Protein AF-A0A9J6DE81-F1 (afdb_monomer_lite)

Radius of gyration: 32.56 Å; chains: 1; bounding box: 75×52×108 Å

pLDDT: mean 73.3, std 13.79, range [37.16, 92.62]

Secondary structure (DSSP, 8-state):
-PPP-----EEEETTEEEEE-EEEEETTTTEEEEE-S-HHHHHHHHT--EEEETTEEEE--------SS---PPEEEEEE-TTSS-EEEEESSSSPPSEEEETTEEEEP--------B-TTT--BSS-STT-S-S-----SSS-S---TT-TTSPPP--TTT--SS-TTSTT-GGGGS-----S-HHHHHHHHHHHHHHHHHHHHH---------PPP-PPPP--PPPP------PPPPP-

Foldseek 3Di:
DDDDFDWDDFWAFPNDTLDTWGWAADPVVRDIDTDDPDPVSVVSQCVGQWTADPNDIDGDHDDDPPPPPPPPFDFPDKDDDPPDPDIDTDTPDDDDDQWDDDPHDIDGDDPCQDQQAQDLAQLATDHYVVPDPDVHNCADSAQGDNDDPVVPPPHFGAESQQRDRDGHPDPVDPPRVHPPPPDPDPPVVVVVVVVVVVVVVVVVVVPPPPDDPDDDPPDDDDDDDDDDDDDDDDDDDDDDD

Organism: Rhipicephalus microplus (NCBI:txid6941)

Sequence (241 aa):
MAQPLMQGLQVTAAGRDLGELHLRIQPTNNTFMVATCHERTTLHLVQLKELVLRKTSYPVATYRTPPPAAVRGFLSQAYWMGSTLSIFITFAHGPVPHTIHYISVVYRCTQYKGSPDACTNCRRAGYSYDVCPHPKSGLCSRCGDKHDRQDVPSCISSCILCGGQHLTGTGSCKSSGAGAGGMTSPDTELQALREEVKQLRAAFSTSTPTLPPVSLPQSFPTPSHQPPQKKGGLMRAQPNP

Structure (mmCIF, N/CA/C/O backbone):
data_AF-A0A9J6DE81-F1
#
_entry.id   AF-A0A9J6DE81-F1
#
loop_
_atom_site.group_PDB
_atom_site.id
_atom_site.type_symbol
_atom_site.label_atom_id
_atom_site.label_alt_id
_atom_site.label_comp_id
_atom_site.label_asym_id
_atom_site.label_entity_id
_atom_site.label_seq_id
_atom_site.pdbx_PDB_ins_code
_atom_site.Cartn_x
_atom_site.Cartn_y
_atom_site.Cartn_z
_atom_site.occupancy
_atom_site.B_iso_or_equiv
_atom_site.auth_seq_id
_atom_site.auth_comp_id
_atom_site.auth_asym_id
_atom_site.auth_atom_id
_atom_site.pdbx_PDB_model_num
ATOM 1 N N . MET A 1 1 ? 2.228 17.584 17.963 1.00 41.59 1 MET A N 1
ATOM 2 C CA . MET A 1 1 ? 2.322 16.955 19.298 1.00 41.59 1 MET A CA 1
ATOM 3 C C . MET A 1 1 ? 2.018 15.473 19.138 1.00 41.59 1 MET A C 1
ATOM 5 O O . MET A 1 1 ? 0.935 15.149 18.664 1.00 41.59 1 MET A O 1
ATOM 9 N N . ALA A 1 2 ? 2.979 14.587 19.406 1.00 41.81 2 ALA A N 1
ATOM 10 C CA . ALA A 1 2 ? 2.762 13.142 19.320 1.00 41.81 2 ALA A CA 1
ATOM 11 C C . ALA A 1 2 ? 1.873 12.686 20.491 1.00 41.81 2 ALA A C 1
ATOM 13 O O . ALA A 1 2 ? 2.113 13.084 21.629 1.00 41.81 2 ALA A O 1
ATOM 14 N N . GLN A 1 3 ? 0.827 11.900 20.218 1.00 49.31 3 GLN A N 1
ATOM 15 C CA . GLN A 1 3 ? 0.000 11.316 21.277 1.00 49.31 3 GLN A CA 1
ATOM 16 C C . GLN A 1 3 ? 0.809 10.239 22.020 1.00 49.31 3 GLN A C 1
ATOM 18 O O . GLN A 1 3 ? 1.467 9.436 21.355 1.00 49.31 3 GLN A O 1
ATOM 23 N N . PRO A 1 4 ? 0.764 10.187 23.363 1.00 48.34 4 PRO A N 1
ATOM 24 C CA . PRO A 1 4 ? 1.432 9.137 24.118 1.00 48.34 4 PRO A CA 1
ATOM 25 C C . PRO A 1 4 ? 0.806 7.777 23.786 1.00 48.34 4 PRO A C 1
ATOM 27 O O . PRO A 1 4 ? -0.399 7.574 23.938 1.00 48.34 4 PRO A O 1
ATOM 30 N N . LEU A 1 5 ? 1.641 6.855 23.310 1.00 47.56 5 LEU A N 1
ATOM 31 C CA . LEU A 1 5 ? 1.284 5.459 23.095 1.00 47.56 5 LEU A CA 1
ATOM 32 C C . LEU A 1 5 ? 1.381 4.749 24.453 1.00 47.56 5 LEU A C 1
ATOM 34 O O . LEU A 1 5 ? 2.468 4.628 25.012 1.00 47.56 5 LEU A O 1
ATOM 38 N N . MET A 1 6 ? 0.255 4.315 25.014 1.00 50.38 6 MET A N 1
ATOM 39 C CA . MET A 1 6 ? 0.264 3.469 26.210 1.00 50.38 6 MET A CA 1
ATOM 40 C C . MET A 1 6 ? 0.493 2.021 25.758 1.00 50.38 6 MET A C 1
ATOM 42 O O . MET A 1 6 ? -0.417 1.409 25.202 1.00 50.38 6 MET A O 1
ATOM 46 N N . GLN A 1 7 ? 1.700 1.487 25.955 1.00 50.81 7 GLN A N 1
ATOM 47 C CA . GLN A 1 7 ? 1.996 0.061 25.754 1.00 50.81 7 GLN A CA 1
ATOM 48 C C . GLN A 1 7 ? 1.674 -0.737 27.028 1.00 50.81 7 GLN A C 1
ATOM 50 O O . GLN A 1 7 ? 1.781 -0.201 28.133 1.00 50.81 7 GLN A O 1
ATOM 55 N N . GLY A 1 8 ? 1.270 -2.004 26.879 1.00 54.31 8 GLY A N 1
ATOM 56 C CA . GLY A 1 8 ? 1.082 -2.926 28.006 1.00 54.31 8 GLY A CA 1
ATOM 57 C C . GLY A 1 8 ? -0.218 -2.786 28.811 1.00 54.31 8 GLY A C 1
ATOM 58 O O . GLY A 1 8 ? -0.251 -3.167 29.981 1.00 54.31 8 GLY A O 1
ATOM 59 N N . LEU A 1 9 ? -1.298 -2.243 28.237 1.00 62.41 9 LEU A N 1
ATOM 60 C CA . LEU A 1 9 ? -2.584 -2.230 28.936 1.00 62.41 9 LEU A CA 1
ATOM 61 C C . LEU A 1 9 ? -3.242 -3.619 28.879 1.00 62.41 9 LEU A C 1
ATOM 63 O O . LEU A 1 9 ? -3.688 -4.056 27.820 1.00 62.41 9 LEU A O 1
ATOM 67 N N . GLN A 1 10 ? -3.349 -4.287 30.029 1.00 63.34 10 GLN A N 1
ATOM 68 C CA . GLN A 1 10 ? -4.158 -5.498 30.152 1.00 63.34 10 GLN A CA 1
ATOM 69 C C . GLN A 1 10 ? -5.640 -5.126 30.169 1.00 63.34 10 GLN A C 1
ATOM 71 O O . GLN A 1 10 ? -6.110 -4.427 31.068 1.00 63.34 10 GLN A O 1
ATOM 76 N N . VAL A 1 11 ? -6.374 -5.594 29.163 1.00 65.50 11 VAL A N 1
ATOM 77 C CA . VAL A 1 11 ? -7.825 -5.434 29.086 1.00 65.50 11 VAL A CA 1
ATOM 78 C C . VAL A 1 11 ? -8.460 -6.760 29.451 1.00 65.50 11 VAL A C 1
ATOM 80 O O . VAL A 1 11 ? -8.352 -7.741 28.716 1.00 65.50 11 VAL A O 1
ATOM 83 N N . THR A 1 12 ? -9.151 -6.783 30.582 1.00 62.88 12 THR A N 1
ATOM 84 C CA . THR A 1 12 ? -9.952 -7.935 30.987 1.00 62.88 12 THR A CA 1
ATOM 85 C C . THR A 1 12 ? -11.393 -7.709 30.549 1.00 62.88 12 THR A C 1
ATOM 87 O O . THR A 1 12 ? -12.012 -6.719 30.935 1.00 62.88 12 THR A O 1
ATOM 90 N N . ALA A 1 13 ? -11.942 -8.622 29.750 1.00 64.44 13 ALA A N 1
ATOM 91 C CA . ALA A 1 13 ? -13.344 -8.589 29.341 1.00 64.44 13 ALA A CA 1
ATOM 92 C C . ALA A 1 13 ? -14.052 -9.829 29.885 1.00 64.44 13 ALA A C 1
ATOM 94 O O . ALA A 1 13 ? -13.645 -10.952 29.591 1.00 64.44 13 ALA A O 1
ATOM 95 N N . ALA A 1 14 ? -15.098 -9.636 30.696 1.00 65.94 14 ALA A N 1
ATOM 96 C CA . ALA A 1 14 ? -15.860 -10.730 31.313 1.00 65.94 14 ALA A CA 1
ATOM 97 C C . ALA A 1 14 ? -14.973 -11.764 32.049 1.00 65.94 14 ALA A C 1
ATOM 99 O O . ALA A 1 14 ? -15.185 -12.971 31.945 1.00 65.94 14 ALA A O 1
ATOM 100 N N . GLY A 1 15 ? -13.937 -11.290 32.752 1.00 67.38 15 GLY A N 1
ATOM 101 C CA . GLY A 1 15 ? -13.003 -12.145 33.493 1.00 67.38 15 GLY A CA 1
ATOM 102 C C . GLY A 1 15 ? -12.004 -12.923 32.629 1.00 67.38 15 GLY A C 1
ATOM 103 O O . GLY A 1 15 ? -11.279 -13.756 33.163 1.00 67.38 15 GLY A O 1
ATOM 104 N N . ARG A 1 16 ? -11.939 -12.667 31.316 1.00 70.38 16 ARG A N 1
ATOM 105 C CA . ARG A 1 16 ? -10.929 -13.248 30.422 1.00 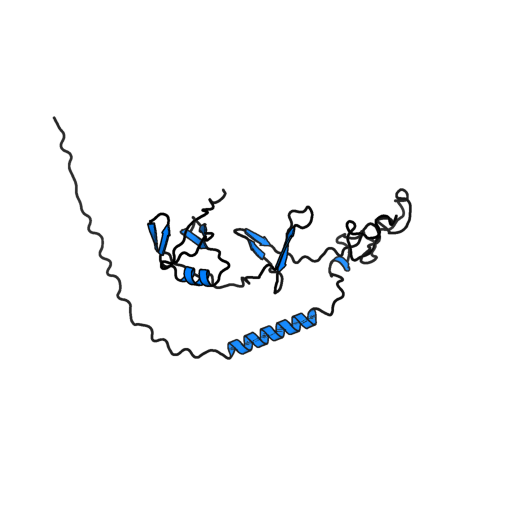70.38 16 ARG A CA 1
ATOM 106 C C . ARG A 1 16 ? -9.866 -12.220 30.072 1.00 70.38 16 ARG A C 1
ATOM 108 O O . ARG A 1 16 ? -10.191 -11.078 29.745 1.00 70.38 16 ARG A O 1
ATOM 115 N N . ASP A 1 17 ? -8.613 -12.655 30.114 1.00 76.38 17 ASP A N 1
ATOM 116 C CA . ASP A 1 17 ? -7.492 -11.894 29.580 1.00 76.38 17 ASP A CA 1
ATOM 117 C C . ASP A 1 17 ? -7.560 -11.914 28.046 1.00 76.38 17 ASP A C 1
ATOM 119 O O . ASP A 1 17 ? -7.601 -12.982 27.428 1.00 76.38 17 ASP A O 1
ATOM 123 N N . LEU A 1 18 ? -7.649 -10.732 27.433 1.00 74.69 18 LEU A N 1
ATOM 124 C CA . LEU A 1 18 ? -7.655 -10.581 25.977 1.00 74.69 18 LEU A CA 1
ATOM 125 C C . LEU A 1 18 ? -6.239 -10.467 25.390 1.00 74.69 18 LEU A C 1
ATOM 127 O O . LEU A 1 18 ? -6.106 -10.309 24.173 1.00 74.69 18 LEU A O 1
ATOM 131 N N . GLY A 1 19 ? -5.206 -10.567 26.230 1.00 77.69 19 GLY A N 1
ATOM 132 C CA . GLY A 1 19 ? -3.818 -10.362 25.848 1.00 77.69 19 GLY A CA 1
ATOM 133 C C . GLY A 1 19 ? -3.482 -8.884 25.659 1.00 77.69 19 GLY A C 1
ATOM 134 O O . GLY A 1 19 ? -4.227 -7.983 26.053 1.00 77.69 19 GLY A O 1
ATOM 135 N N . GLU A 1 20 ? -2.329 -8.626 25.045 1.00 76.12 20 GLU A N 1
ATOM 136 C CA . GLU A 1 20 ? -1.887 -7.264 24.768 1.00 76.12 20 GLU A CA 1
ATOM 137 C C . GLU A 1 20 ? -2.686 -6.671 23.600 1.00 76.12 20 GLU A C 1
ATOM 139 O O . GLU A 1 20 ? -2.588 -7.110 22.452 1.00 76.12 20 GLU A O 1
ATOM 144 N N . LEU A 1 21 ? -3.508 -5.666 23.903 1.00 79.31 21 LEU A N 1
ATOM 145 C CA . LEU A 1 21 ? -4.282 -4.933 22.909 1.00 79.31 21 LEU A CA 1
ATOM 146 C C . LEU A 1 21 ? -3.658 -3.568 22.666 1.00 79.31 21 LEU A C 1
ATOM 148 O O . LEU A 1 21 ? -3.310 -2.843 23.596 1.00 79.31 21 LEU A O 1
ATOM 152 N N . HIS A 1 22 ? -3.582 -3.177 21.397 1.00 76.31 22 HIS A N 1
ATOM 153 C CA . HIS A 1 22 ? -3.135 -1.843 21.040 1.00 76.31 22 HIS A CA 1
ATOM 154 C C . HIS A 1 22 ? -4.326 -0.879 21.088 1.00 76.31 22 HIS A C 1
ATOM 156 O O . HIS A 1 22 ? -5.213 -0.917 20.227 1.00 76.31 22 HIS A O 1
ATOM 162 N N . LEU A 1 23 ? -4.362 -0.038 22.126 1.00 80.06 23 LEU A N 1
ATOM 163 C CA . LEU A 1 23 ? -5.403 0.970 22.315 1.00 80.06 23 LEU A CA 1
ATOM 164 C C . LEU A 1 23 ? -4.922 2.342 21.860 1.00 80.06 23 LEU A C 1
ATOM 166 O O . LEU A 1 23 ? -3.853 2.813 22.250 1.00 80.06 23 LEU A O 1
ATOM 170 N N . ARG A 1 24 ? -5.765 3.029 21.093 1.00 77.19 24 ARG A N 1
ATOM 171 C CA . ARG A 1 24 ? -5.556 4.425 20.718 1.00 77.19 24 ARG A CA 1
ATOM 172 C C . ARG A 1 24 ? -6.620 5.301 21.359 1.00 77.19 24 ARG A C 1
ATOM 174 O O . ARG A 1 24 ? -7.789 5.195 21.008 1.00 77.19 24 ARG A O 1
ATOM 181 N N . ILE A 1 25 ? -6.210 6.193 22.254 1.00 79.88 25 ILE A N 1
ATOM 182 C CA . ILE A 1 25 ? -7.111 7.128 22.936 1.00 79.88 25 ILE A CA 1
ATOM 183 C C . ILE A 1 25 ? -7.342 8.360 22.049 1.00 79.88 25 ILE A C 1
ATOM 185 O O . ILE A 1 25 ? -6.395 8.990 21.571 1.00 79.88 25 ILE A O 1
ATOM 189 N N . GLN A 1 26 ? -8.606 8.716 21.839 1.00 78.38 26 GLN A N 1
ATOM 190 C CA . GLN A 1 26 ? -9.034 9.972 21.233 1.00 78.38 26 GLN A CA 1
ATOM 191 C C . GLN A 1 26 ? -9.505 10.919 22.351 1.00 78.38 26 GLN A C 1
ATOM 193 O O . GLN A 1 26 ? -10.633 10.810 22.832 1.00 78.38 26 GLN A O 1
ATOM 198 N N . PRO A 1 27 ? -8.652 11.856 22.801 1.00 77.31 27 PRO A N 1
ATOM 199 C CA . PRO A 1 27 ? -8.963 12.697 23.957 1.00 77.31 27 PRO A CA 1
ATOM 200 C C . PRO A 1 27 ? -10.116 13.674 23.692 1.00 77.31 27 PRO A C 1
ATOM 202 O O . PRO A 1 27 ? -10.759 14.128 24.628 1.00 77.31 27 PRO A O 1
ATOM 205 N N . THR A 1 28 ? -10.395 13.993 22.426 1.00 74.56 28 THR A N 1
ATOM 206 C CA . THR A 1 28 ? -11.403 14.985 22.030 1.00 74.56 28 THR A CA 1
ATOM 207 C C . THR A 1 28 ? -12.840 14.521 22.246 1.00 74.56 28 THR A C 1
ATOM 209 O O . THR A 1 28 ? -13.718 15.351 22.446 1.00 74.56 28 THR A O 1
ATOM 212 N N . ASN A 1 29 ? -13.094 13.215 22.202 1.00 79.19 29 ASN A N 1
ATOM 213 C CA . ASN A 1 29 ? -14.435 12.635 22.306 1.00 79.19 29 ASN A CA 1
ATOM 214 C C . ASN A 1 29 ? -14.535 11.561 23.399 1.00 79.19 29 ASN A C 1
ATOM 216 O O . ASN A 1 29 ? -15.540 10.861 23.468 1.00 79.19 29 ASN A O 1
ATOM 220 N N . ASN A 1 30 ? -13.500 11.427 24.236 1.00 82.38 30 ASN A N 1
ATOM 221 C CA . ASN A 1 30 ? -13.404 10.397 25.270 1.00 82.38 30 ASN A CA 1
ATOM 222 C C . ASN A 1 30 ? -13.656 8.977 24.724 1.00 82.38 30 ASN A C 1
ATOM 224 O O . ASN A 1 30 ? -14.247 8.130 25.393 1.00 82.38 30 ASN A O 1
ATOM 228 N N . THR A 1 31 ? -13.235 8.721 23.482 1.00 84.00 31 THR A N 1
ATOM 229 C CA . THR A 1 31 ? -13.304 7.389 22.875 1.00 84.00 31 THR A CA 1
ATOM 230 C C . THR A 1 31 ? -11.916 6.777 22.801 1.00 84.00 31 THR A C 1
ATOM 232 O O . THR A 1 31 ? -10.897 7.470 22.787 1.00 84.00 31 THR A O 1
ATOM 235 N N . PHE A 1 32 ? -11.856 5.456 22.729 1.00 85.31 32 PHE A N 1
ATOM 236 C CA . PHE A 1 32 ? -10.640 4.751 22.364 1.00 85.31 32 PHE A CA 1
ATOM 237 C C . PHE A 1 32 ? -10.950 3.763 21.248 1.00 85.31 32 PHE A C 1
ATOM 239 O O . PHE A 1 32 ? -12.038 3.196 21.170 1.00 85.31 32 PHE A O 1
ATOM 246 N N . MET A 1 33 ? -9.979 3.565 20.367 1.00 83.50 33 MET A N 1
ATOM 247 C CA . MET A 1 33 ? -10.038 2.561 19.319 1.00 83.50 33 MET A CA 1
ATOM 248 C C . MET A 1 33 ? -9.158 1.387 19.708 1.00 83.50 33 MET A C 1
ATOM 250 O O . MET A 1 33 ? -7.993 1.573 20.059 1.00 83.50 33 MET A O 1
ATOM 254 N N . VAL A 1 34 ? -9.708 0.183 19.595 1.00 84.81 34 VAL A N 1
ATOM 255 C CA . VAL A 1 34 ? -8.952 -1.060 19.729 1.00 84.81 34 VAL A CA 1
ATOM 256 C C . VAL A 1 34 ? -8.838 -1.693 18.352 1.00 84.81 34 VAL A C 1
ATOM 258 O O . VAL A 1 34 ? -9.849 -1.977 17.707 1.00 84.81 34 VAL A O 1
ATOM 261 N N . ALA A 1 35 ? -7.608 -1.904 17.891 1.00 79.44 35 ALA A N 1
ATOM 262 C CA . ALA A 1 35 ? -7.345 -2.629 16.656 1.00 79.44 35 ALA A CA 1
ATOM 263 C C . ALA A 1 35 ? -6.937 -4.066 16.992 1.00 79.44 35 ALA A C 1
ATOM 265 O O . ALA A 1 35 ? -5.977 -4.293 17.721 1.00 79.44 35 ALA A O 1
ATOM 266 N N . THR A 1 36 ? -7.663 -5.041 16.450 1.00 79.12 36 THR A N 1
ATOM 267 C CA . THR A 1 36 ? -7.312 -6.461 16.557 1.00 79.12 36 THR A CA 1
ATOM 268 C C . THR A 1 36 ? -7.570 -7.166 15.228 1.00 79.12 36 THR A C 1
ATOM 270 O O . THR A 1 36 ? -8.543 -6.865 14.526 1.00 79.12 36 THR A O 1
ATOM 273 N N . CYS A 1 37 ? -6.677 -8.090 14.871 1.00 75.25 37 CYS A N 1
ATOM 274 C CA . CYS A 1 37 ? -6.820 -8.976 13.718 1.00 75.25 37 CYS A CA 1
ATOM 275 C C . CYS A 1 37 ? -7.666 -10.220 14.035 1.00 75.25 37 CYS A C 1
ATOM 277 O O . CYS A 1 37 ? -8.105 -10.907 13.116 1.00 75.25 37 CYS A O 1
ATOM 279 N N . HIS A 1 38 ? -7.935 -10.500 15.314 1.00 77.19 38 HIS A N 1
ATOM 280 C CA . HIS A 1 38 ? -8.670 -11.687 15.731 1.00 77.19 38 HIS A CA 1
ATOM 281 C C . HIS A 1 38 ? -10.170 -11.402 15.853 1.00 77.19 38 HIS A C 1
ATOM 283 O O . HIS A 1 38 ? -10.620 -10.551 16.628 1.00 77.19 38 HIS A O 1
ATOM 289 N N . GLU A 1 39 ? -10.971 -12.156 15.101 1.00 78.62 39 GLU A N 1
ATOM 290 C CA . GLU A 1 39 ? -12.431 -12.034 15.128 1.00 78.62 39 GLU A CA 1
ATOM 291 C C . GLU A 1 39 ? -13.011 -12.384 16.504 1.00 78.62 39 GLU A C 1
ATOM 293 O O . GLU A 1 39 ? -13.843 -11.643 17.021 1.00 78.62 39 GLU A O 1
ATOM 298 N N . ARG A 1 40 ? -12.504 -13.441 17.155 1.00 81.38 40 ARG A N 1
ATOM 299 C CA . ARG A 1 40 ? -12.918 -13.820 18.519 1.00 81.38 40 ARG A CA 1
ATOM 300 C C . ARG A 1 40 ? -12.718 -12.675 19.516 1.00 81.38 40 ARG A C 1
ATOM 302 O O . ARG A 1 40 ? -13.633 -12.348 20.265 1.00 81.38 40 ARG A O 1
ATOM 309 N N . THR A 1 41 ? -11.561 -12.014 19.476 1.00 83.62 41 THR A N 1
ATOM 310 C CA . THR A 1 41 ? -11.270 -10.837 20.309 1.00 83.62 41 THR A CA 1
ATOM 311 C C . THR A 1 41 ? -12.214 -9.682 19.988 1.00 83.62 41 THR A C 1
ATOM 313 O O . THR A 1 41 ? -12.715 -9.032 20.899 1.00 83.62 41 THR A O 1
ATOM 316 N N . THR A 1 42 ? -12.527 -9.460 18.707 1.00 85.19 42 THR A N 1
ATOM 317 C CA . THR A 1 42 ? -13.506 -8.441 18.291 1.00 85.19 42 THR A CA 1
ATOM 318 C C . THR A 1 42 ? -14.883 -8.706 18.905 1.00 85.19 42 THR A C 1
ATOM 320 O O . THR A 1 42 ? -15.493 -7.785 19.440 1.00 85.19 42 THR A O 1
ATOM 323 N N . LEU A 1 43 ? -15.365 -9.952 18.873 1.00 86.31 43 LEU A N 1
ATOM 324 C CA . LEU A 1 43 ? -16.660 -10.319 19.457 1.00 86.31 43 LEU A CA 1
ATOM 325 C C . LEU A 1 43 ? -16.693 -10.088 20.974 1.00 86.31 43 LEU A C 1
ATOM 327 O O . LEU A 1 43 ? -17.673 -9.546 21.479 1.00 86.31 43 LEU A O 1
ATOM 331 N N . HIS A 1 44 ? -15.613 -10.422 21.686 1.00 87.12 44 HIS A N 1
ATOM 332 C CA . HIS A 1 44 ? -15.499 -10.130 23.118 1.00 87.12 44 HIS A CA 1
ATOM 333 C C . HIS A 1 44 ? -15.468 -8.624 23.410 1.00 87.12 44 HIS A C 1
ATOM 335 O O . HIS A 1 44 ? -16.131 -8.170 24.340 1.00 87.12 44 HIS A O 1
ATOM 341 N N . LEU A 1 45 ? -14.756 -7.840 22.596 1.00 88.69 45 LEU A N 1
ATOM 342 C CA . LEU A 1 45 ? -14.688 -6.385 22.747 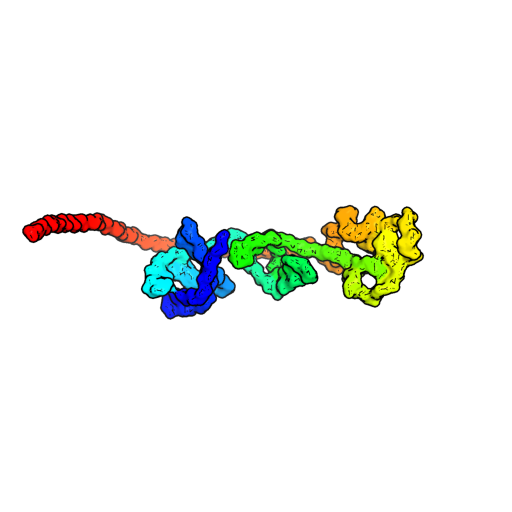1.00 88.69 45 LEU A CA 1
ATOM 343 C C . LEU A 1 45 ? -16.042 -5.709 22.505 1.00 88.69 45 LEU A C 1
ATOM 345 O O . LEU A 1 45 ? -16.373 -4.770 23.215 1.00 88.69 45 LEU A O 1
ATOM 349 N N . VAL A 1 46 ? -16.850 -6.197 21.562 1.00 89.12 46 VAL A N 1
ATOM 350 C CA . VAL A 1 46 ? -18.207 -5.668 21.304 1.00 89.12 46 VAL A CA 1
ATOM 351 C C . VAL A 1 46 ? -19.178 -5.963 22.458 1.00 89.12 46 VAL A C 1
ATOM 353 O O . VAL A 1 46 ? -20.198 -5.298 22.605 1.00 89.12 46 VAL A O 1
ATOM 356 N N . GLN A 1 47 ? -18.875 -6.951 23.299 1.00 89.31 47 GLN A N 1
ATOM 357 C CA . GLN A 1 47 ? -19.667 -7.272 24.491 1.00 89.31 47 GLN A CA 1
ATOM 358 C C . GLN A 1 47 ? -19.152 -6.571 25.758 1.00 89.31 47 GLN A C 1
ATOM 360 O O . GLN A 1 47 ? -19.734 -6.736 26.832 1.00 89.31 47 GLN A O 1
ATOM 365 N N . LEU A 1 48 ? -18.066 -5.801 25.654 1.00 88.75 48 LEU A N 1
ATOM 366 C CA . LEU A 1 48 ? -17.460 -5.095 26.774 1.00 88.75 48 LEU A CA 1
ATOM 367 C C . LEU A 1 48 ? -18.417 -4.003 27.281 1.00 88.75 48 LEU A C 1
ATOM 369 O O . LEU A 1 48 ? -18.778 -3.097 26.531 1.00 88.75 48 LEU A O 1
ATOM 373 N N . LYS A 1 49 ? -18.806 -4.102 28.557 1.00 91.00 49 LYS A N 1
ATOM 374 C CA . LYS A 1 49 ? -19.636 -3.108 29.266 1.00 91.00 49 LYS A CA 1
ATOM 375 C C . LYS A 1 49 ? -18.840 -2.261 30.253 1.00 91.00 49 LYS A C 1
ATOM 377 O O . LYS A 1 49 ? -19.222 -1.136 30.554 1.00 91.00 49 LYS A O 1
ATOM 382 N N . GLU A 1 50 ? -17.736 -2.807 30.749 1.00 88.94 50 GLU A N 1
ATOM 383 C CA . GLU A 1 50 ? -16.844 -2.156 31.699 1.00 88.94 50 GLU A CA 1
ATOM 384 C C . GLU A 1 50 ? -15.392 -2.358 31.275 1.00 88.94 50 GLU A C 1
ATOM 386 O O . GLU A 1 50 ? -15.013 -3.434 30.808 1.00 88.94 50 GLU A O 1
ATOM 391 N N . LEU A 1 51 ? -14.586 -1.314 31.445 1.00 84.50 51 LEU A N 1
ATOM 392 C CA . LEU A 1 51 ? -13.151 -1.310 31.208 1.00 84.50 51 LEU A CA 1
ATOM 393 C C . LEU A 1 51 ? -12.435 -0.996 32.520 1.00 84.50 51 LEU A C 1
ATOM 395 O O . LEU A 1 51 ? -12.678 0.049 33.119 1.00 84.50 51 LEU A O 1
ATOM 399 N N . VAL A 1 52 ? -11.515 -1.860 32.944 1.00 81.94 52 VAL A N 1
ATOM 400 C CA . VAL A 1 52 ? -10.718 -1.632 34.155 1.00 81.94 52 VAL A CA 1
ATOM 401 C C . VAL A 1 52 ? -9.355 -1.057 33.777 1.00 81.94 52 VAL A C 1
ATOM 403 O O . VAL A 1 52 ? -8.555 -1.723 33.127 1.00 81.94 52 VAL A O 1
ATOM 406 N N . LEU A 1 53 ? -9.064 0.174 34.208 1.00 81.00 53 LEU A N 1
ATOM 407 C CA . LEU A 1 53 ? -7.760 0.824 34.032 1.00 81.00 53 LEU A CA 1
ATOM 408 C C . LEU A 1 53 ? -7.168 1.157 35.397 1.00 81.00 53 LEU A C 1
ATOM 410 O O . LEU A 1 53 ? -7.772 1.903 36.165 1.00 81.00 53 LEU A O 1
ATOM 414 N N . ARG A 1 54 ? -5.969 0.639 35.699 1.00 82.25 54 ARG A N 1
ATOM 415 C CA . ARG A 1 54 ? -5.235 0.933 36.949 1.00 82.25 54 ARG A CA 1
ATOM 416 C C . ARG A 1 54 ? -6.103 0.795 38.219 1.00 82.25 54 ARG A C 1
ATOM 418 O O . ARG A 1 54 ? -5.955 1.586 39.142 1.00 82.25 54 ARG A O 1
ATOM 425 N N . LYS A 1 55 ? -6.966 -0.233 38.268 1.00 84.75 55 LYS A N 1
ATOM 426 C CA . LYS A 1 55 ? -7.930 -0.548 39.353 1.00 84.75 55 LYS A CA 1
ATOM 427 C C . LYS A 1 55 ? -9.219 0.286 39.390 1.00 84.75 55 LYS A C 1
ATOM 429 O O . LYS A 1 55 ? -10.043 0.060 40.269 1.00 84.75 55 LYS A O 1
ATOM 434 N N . THR A 1 56 ? -9.434 1.190 38.442 1.00 85.94 56 THR A N 1
ATOM 435 C CA . THR A 1 56 ? -10.700 1.925 38.310 1.00 85.94 56 THR A CA 1
ATOM 436 C C . THR A 1 56 ? -11.538 1.303 37.197 1.00 85.94 56 THR A C 1
ATOM 438 O O . THR A 1 56 ? -11.020 1.096 36.100 1.00 85.94 56 THR A O 1
ATOM 441 N N . SER A 1 57 ? -12.811 0.999 37.473 1.00 88.12 57 SER A N 1
ATOM 442 C CA . SER A 1 57 ? -13.763 0.529 36.456 1.00 88.12 57 SER A CA 1
ATOM 443 C C . SER A 1 57 ? -14.454 1.717 35.789 1.00 88.12 57 SER A C 1
ATOM 445 O O . SER A 1 57 ? -14.896 2.647 36.467 1.00 88.12 57 SER A O 1
ATOM 447 N N . TYR A 1 58 ? -14.532 1.686 34.463 1.00 87.81 58 TYR A N 1
ATOM 448 C CA . TYR A 1 58 ? -15.198 2.684 33.638 1.00 87.81 58 TYR A CA 1
ATOM 449 C C . TYR A 1 58 ? -16.307 2.000 32.839 1.00 87.81 58 TYR A C 1
ATOM 451 O O . TYR A 1 58 ? -16.008 1.054 32.104 1.00 87.81 58 TYR A O 1
ATOM 459 N N . PRO A 1 59 ? -17.567 2.462 32.920 1.00 90.81 59 PRO A N 1
ATOM 460 C CA . PRO A 1 59 ? -18.600 1.984 32.016 1.00 90.81 59 PRO A CA 1
ATOM 461 C C . PRO A 1 59 ? -18.245 2.417 30.594 1.00 90.81 59 PRO A C 1
ATOM 463 O O . PRO A 1 59 ? -17.876 3.568 30.349 1.00 90.81 59 PRO A O 1
ATOM 466 N N . VAL A 1 60 ? -18.345 1.490 29.651 1.00 90.62 60 VAL A N 1
ATOM 467 C CA . VAL A 1 60 ? -18.000 1.729 28.251 1.00 90.62 60 VAL A CA 1
ATOM 468 C C . VAL A 1 60 ? -19.119 1.237 27.352 1.00 90.62 60 VAL A C 1
ATOM 470 O O . VAL A 1 60 ? -19.687 0.167 27.554 1.00 90.62 60 VAL A O 1
ATOM 473 N N . ALA A 1 61 ? -19.425 2.036 26.335 1.00 89.69 61 ALA A N 1
ATOM 474 C CA . ALA A 1 61 ? -20.250 1.614 25.219 1.00 89.69 61 ALA A CA 1
ATOM 475 C C . ALA A 1 61 ? -19.318 1.252 24.066 1.00 89.69 61 ALA A C 1
ATOM 477 O O . ALA A 1 61 ? -18.515 2.074 23.621 1.00 89.69 61 ALA A O 1
ATOM 478 N N . THR A 1 62 ? -19.417 0.019 23.587 1.00 89.62 62 THR A N 1
ATOM 479 C CA . THR A 1 62 ? -18.663 -0.431 22.423 1.00 89.62 62 THR A CA 1
ATOM 480 C C . THR A 1 62 ? -19.588 -0.518 21.226 1.00 89.62 62 THR A C 1
ATOM 482 O O . THR A 1 62 ? -20.748 -0.916 21.318 1.00 89.62 62 THR A O 1
ATOM 485 N N . TYR A 1 63 ? -19.079 -0.104 20.075 1.00 83.19 63 TYR A N 1
ATOM 486 C CA . TYR A 1 63 ? -19.758 -0.287 18.809 1.00 83.19 63 TYR A CA 1
ATOM 487 C C . TYR A 1 63 ? -18.771 -0.900 17.832 1.00 83.19 63 TYR A C 1
ATOM 489 O O . TYR A 1 63 ? -17.596 -0.532 17.769 1.00 83.19 63 TYR A O 1
ATOM 497 N N . ARG A 1 64 ? -19.254 -1.863 17.054 1.00 81.19 64 ARG A N 1
ATOM 498 C CA . ARG A 1 64 ? -18.538 -2.317 15.871 1.00 81.19 64 ARG A CA 1
ATOM 499 C C . ARG A 1 64 ? -18.851 -1.309 14.784 1.00 81.19 64 ARG A C 1
ATOM 501 O O . ARG A 1 64 ? -20.018 -1.165 14.438 1.00 81.19 64 ARG A O 1
ATOM 508 N N . THR A 1 65 ? -17.843 -0.625 14.249 1.00 65.31 65 THR A N 1
ATOM 509 C CA . THR A 1 65 ? -18.038 0.189 13.046 1.00 65.31 65 THR A CA 1
ATOM 510 C C . THR A 1 65 ? -18.645 -0.727 11.976 1.00 65.31 65 THR A C 1
ATOM 512 O O . THR A 1 65 ? -17.971 -1.685 11.574 1.00 65.31 65 THR A O 1
ATOM 515 N N . PRO A 1 66 ? -19.916 -0.524 11.566 1.00 58.69 66 PRO A N 1
ATOM 516 C CA . PRO A 1 66 ? -20.513 -1.307 10.488 1.00 58.69 66 PRO A CA 1
ATOM 517 C C . PRO A 1 66 ? -19.616 -1.087 9.281 1.00 58.69 66 PRO A C 1
ATOM 519 O O . PRO A 1 66 ? -19.293 0.072 9.055 1.00 58.69 66 PRO A O 1
ATOM 522 N N . PRO A 1 67 ? -19.152 -2.117 8.559 1.00 52.41 67 PRO A N 1
ATOM 523 C CA . PRO A 1 67 ? -18.138 -1.936 7.530 1.00 52.41 67 PRO A CA 1
ATOM 524 C C . PRO A 1 67 ? -18.719 -1.075 6.402 1.00 52.41 67 PRO A C 1
ATOM 526 O O . PRO A 1 67 ? -19.464 -1.605 5.577 1.00 52.41 67 PRO A O 1
ATOM 529 N N . PRO A 1 68 ? -18.406 0.231 6.294 1.00 47.53 68 PRO A N 1
ATOM 530 C CA . PRO A 1 68 ? -18.822 0.998 5.143 1.00 47.53 68 PRO A CA 1
ATOM 531 C C . PRO A 1 68 ? -17.669 0.803 4.162 1.00 47.53 68 PRO A C 1
ATOM 533 O O . PRO A 1 68 ? -16.672 1.516 4.202 1.00 47.53 68 PRO A O 1
ATOM 536 N N . ALA A 1 69 ? -17.725 -0.274 3.380 1.00 46.19 69 ALA A N 1
ATOM 537 C CA . ALA A 1 69 ? -16.744 -0.585 2.336 1.00 46.19 69 ALA A CA 1
ATOM 538 C C . ALA A 1 69 ? -15.278 -0.841 2.771 1.00 46.19 69 ALA A C 1
ATOM 540 O O . ALA A 1 69 ? -14.419 -1.019 1.908 1.00 46.19 69 ALA A O 1
ATOM 541 N N . ALA A 1 70 ? -14.964 -0.929 4.069 1.00 50.94 70 ALA A N 1
ATOM 542 C CA . ALA A 1 70 ? -13.633 -1.326 4.535 1.00 50.94 70 ALA A CA 1
ATOM 543 C C . ALA A 1 70 ? -13.411 -2.833 4.311 1.00 50.94 70 ALA A C 1
ATOM 545 O O . ALA A 1 70 ? -13.654 -3.656 5.197 1.00 50.94 70 ALA A O 1
ATOM 546 N N . VAL A 1 71 ? -12.962 -3.205 3.111 1.00 54.62 71 VAL A N 1
ATOM 547 C CA . VAL A 1 71 ? -12.479 -4.559 2.827 1.00 54.62 71 VAL A CA 1
ATOM 548 C C . VAL A 1 71 ? -11.214 -4.771 3.657 1.00 54.62 71 VAL A C 1
ATOM 550 O O . VAL A 1 71 ? -10.163 -4.200 3.370 1.00 54.62 71 VAL A O 1
ATOM 553 N N . ARG A 1 72 ? -11.310 -5.569 4.727 1.00 58.78 72 ARG A N 1
ATOM 554 C CA . ARG A 1 72 ? -10.129 -6.090 5.425 1.00 58.78 72 ARG A CA 1
ATOM 555 C C . ARG A 1 72 ? -9.444 -7.081 4.481 1.00 58.78 72 ARG A C 1
ATOM 557 O O . ARG A 1 72 ? -9.838 -8.238 4.413 1.00 58.78 72 ARG A O 1
ATOM 564 N N . GLY A 1 73 ? -8.476 -6.600 3.707 1.00 61.34 73 GLY A N 1
ATOM 565 C CA . GLY A 1 73 ? -7.631 -7.435 2.857 1.00 61.34 73 GLY A CA 1
ATOM 566 C C . GLY A 1 73 ? -6.484 -8.053 3.655 1.00 61.34 73 GLY A C 1
ATOM 567 O O . GLY A 1 73 ? -5.927 -7.414 4.547 1.00 61.34 73 GLY A O 1
ATOM 568 N N . PHE A 1 74 ? -6.115 -9.288 3.322 1.00 66.19 74 PHE A N 1
ATOM 569 C CA . PHE A 1 74 ? -4.876 -9.891 3.807 1.00 66.19 74 PHE A CA 1
ATOM 570 C C . PHE A 1 74 ? -3.704 -9.353 2.982 1.00 66.19 74 PHE A C 1
ATOM 572 O O . PHE A 1 74 ? -3.731 -9.396 1.749 1.00 66.19 74 PHE A O 1
ATOM 579 N N . LEU A 1 75 ? -2.677 -8.837 3.658 1.00 72.94 75 LEU A N 1
ATOM 580 C CA . LEU A 1 75 ? -1.409 -8.498 3.018 1.00 72.94 75 LEU A CA 1
ATOM 581 C C . LEU A 1 75 ? -0.588 -9.784 2.914 1.00 72.94 75 LEU A C 1
ATOM 583 O O . LEU A 1 75 ? -0.301 -10.405 3.933 1.00 72.94 75 LEU A O 1
ATOM 587 N N . SER A 1 76 ? -0.250 -10.198 1.695 1.00 75.56 76 SER A N 1
ATOM 588 C CA . SER A 1 76 ? 0.539 -11.415 1.458 1.00 75.56 76 SER A CA 1
ATOM 589 C C . SER A 1 76 ? 2.037 -11.159 1.606 1.00 75.56 76 SER A C 1
ATOM 591 O O . SER A 1 76 ? 2.748 -11.961 2.204 1.00 75.56 76 SER A O 1
ATOM 593 N N . GLN A 1 77 ? 2.518 -10.032 1.078 1.00 77.50 77 GLN A N 1
ATOM 594 C CA . GLN A 1 77 ? 3.925 -9.646 1.083 1.00 77.50 77 GLN A CA 1
ATOM 595 C C . GLN A 1 77 ? 4.050 -8.127 1.177 1.00 77.50 77 GLN A C 1
ATOM 597 O O . GLN A 1 77 ? 3.226 -7.394 0.622 1.00 77.50 77 GLN A O 1
ATOM 602 N N . ALA A 1 78 ? 5.096 -7.664 1.859 1.00 84.06 78 ALA A N 1
ATOM 603 C CA . ALA A 1 78 ? 5.487 -6.264 1.868 1.00 84.06 78 ALA A CA 1
ATOM 604 C C . ALA A 1 78 ? 7.015 -6.134 1.851 1.00 84.06 78 ALA A C 1
ATOM 606 O O . ALA A 1 78 ? 7.694 -6.797 2.635 1.00 84.06 78 ALA A O 1
ATOM 607 N N . TYR A 1 79 ? 7.555 -5.296 0.967 1.00 83.19 79 TYR A N 1
ATOM 608 C CA . TYR A 1 79 ? 8.998 -5.053 0.861 1.00 83.19 79 TYR A CA 1
ATOM 609 C C . TYR A 1 79 ? 9.299 -3.628 0.388 1.00 83.19 79 TYR A C 1
ATOM 611 O O . TYR A 1 79 ? 8.477 -2.977 -0.256 1.00 83.19 79 TYR A O 1
ATOM 619 N N . TRP A 1 80 ? 10.484 -3.124 0.729 1.00 81.75 80 TRP A N 1
ATOM 620 C CA . TRP A 1 80 ? 10.946 -1.799 0.312 1.00 81.75 80 TRP A CA 1
ATOM 621 C C . TRP A 1 80 ? 11.273 -1.757 -1.182 1.00 81.75 80 TRP A C 1
ATOM 623 O O . TRP A 1 80 ? 11.809 -2.714 -1.743 1.00 81.75 80 TRP A O 1
ATOM 633 N N . MET A 1 81 ? 10.986 -0.627 -1.827 1.00 78.56 81 MET A N 1
ATOM 634 C CA . MET A 1 81 ? 11.318 -0.401 -3.231 1.00 78.56 81 MET A CA 1
ATOM 635 C C . MET A 1 81 ? 12.722 0.201 -3.362 1.00 78.56 81 MET A C 1
ATOM 637 O O . MET A 1 81 ? 12.890 1.421 -3.463 1.00 78.56 81 MET A O 1
ATOM 641 N N . GLY A 1 82 ? 13.733 -0.671 -3.367 1.00 78.38 82 GLY A N 1
ATOM 642 C CA . GLY A 1 82 ? 15.134 -0.280 -3.536 1.00 78.38 82 GLY A CA 1
ATOM 643 C C . GLY A 1 82 ? 15.581 0.733 -2.477 1.00 78.38 82 GLY A C 1
ATOM 644 O O . GLY A 1 82 ? 15.407 0.503 -1.285 1.00 78.38 82 GLY A O 1
ATOM 645 N N . SER A 1 83 ? 16.142 1.862 -2.920 1.00 71.12 83 SER A N 1
ATOM 646 C CA . SER A 1 83 ? 16.598 2.964 -2.057 1.00 71.12 83 SER A CA 1
ATOM 647 C C . SER A 1 83 ? 15.527 4.024 -1.762 1.00 71.12 83 SER A C 1
ATOM 649 O O . SER A 1 83 ? 15.820 5.037 -1.126 1.00 71.12 83 SER A O 1
ATOM 651 N N . THR A 1 84 ? 14.293 3.839 -2.236 1.00 77.44 84 THR A N 1
ATOM 652 C CA . THR A 1 84 ? 13.216 4.817 -2.030 1.00 77.44 84 THR A CA 1
ATOM 653 C C . THR A 1 84 ? 12.478 4.578 -0.710 1.00 77.44 84 THR A C 1
ATOM 655 O O . THR A 1 84 ? 12.457 3.471 -0.182 1.00 77.44 84 THR A O 1
ATOM 658 N N . LEU A 1 85 ? 11.781 5.604 -0.208 1.00 79.44 85 LEU A N 1
ATOM 659 C CA . LEU A 1 85 ? 10.875 5.487 0.948 1.00 79.44 85 LEU A CA 1
ATOM 660 C C . LEU A 1 85 ? 9.525 4.827 0.600 1.00 79.44 85 LEU A C 1
ATOM 662 O O . LEU A 1 85 ? 8.578 4.902 1.382 1.00 79.44 85 LEU A O 1
ATOM 666 N N . SER A 1 86 ? 9.409 4.219 -0.582 1.00 79.38 86 SER A N 1
ATOM 667 C CA . SER A 1 86 ? 8.182 3.564 -1.033 1.00 79.38 86 SER A CA 1
ATOM 668 C C . SER A 1 86 ? 8.197 2.081 -0.669 1.00 79.38 86 SER A C 1
ATOM 670 O O . SER A 1 86 ? 9.232 1.419 -0.750 1.00 79.38 86 SER A O 1
ATOM 672 N N . ILE A 1 87 ? 7.030 1.547 -0.314 1.00 82.50 87 ILE A N 1
ATOM 673 C CA . ILE A 1 87 ? 6.832 0.126 -0.010 1.00 82.50 87 ILE A CA 1
ATOM 674 C C . ILE A 1 87 ? 5.940 -0.522 -1.069 1.00 82.50 87 ILE A C 1
ATOM 676 O O . ILE A 1 87 ? 4.919 0.045 -1.464 1.00 82.50 87 ILE A O 1
ATOM 680 N N . PHE A 1 88 ? 6.316 -1.719 -1.513 1.00 86.31 88 PHE A N 1
ATOM 681 C CA . PHE A 1 88 ? 5.426 -2.611 -2.239 1.00 86.31 88 PHE A CA 1
ATOM 682 C C . PHE A 1 88 ? 4.590 -3.409 -1.266 1.00 86.31 88 PHE A C 1
ATOM 684 O O . PHE A 1 88 ? 5.111 -3.948 -0.295 1.00 86.31 88 PHE A O 1
ATOM 691 N N . ILE A 1 89 ? 3.294 -3.482 -1.549 1.00 88.31 89 ILE A N 1
ATOM 692 C CA . ILE A 1 89 ? 2.338 -4.265 -0.781 1.00 88.31 89 ILE A CA 1
ATOM 693 C C . ILE A 1 89 ? 1.556 -5.123 -1.769 1.00 88.31 89 ILE A C 1
ATOM 695 O O . ILE A 1 89 ? 0.879 -4.594 -2.654 1.00 88.31 89 ILE A O 1
ATOM 699 N N . THR A 1 90 ? 1.626 -6.438 -1.592 1.00 85.25 90 THR A N 1
ATOM 700 C CA . THR A 1 90 ? 0.863 -7.405 -2.383 1.00 85.25 90 THR A CA 1
ATOM 701 C C . THR A 1 90 ? -0.368 -7.831 -1.592 1.00 85.25 90 THR A C 1
ATOM 703 O O . THR A 1 90 ? -0.260 -8.464 -0.538 1.00 85.25 90 THR A O 1
ATOM 706 N N . PHE A 1 91 ? -1.556 -7.501 -2.091 1.00 85.38 91 PHE A N 1
ATOM 707 C CA . PHE A 1 91 ? -2.823 -7.940 -1.504 1.00 85.38 91 PHE A CA 1
ATOM 708 C C . PHE A 1 91 ? -3.103 -9.379 -1.941 1.00 85.38 91 PHE A C 1
ATOM 710 O O . PHE A 1 91 ? -3.028 -9.680 -3.127 1.00 85.38 91 PHE A O 1
ATOM 717 N N . ALA A 1 92 ? -3.397 -10.270 -0.991 1.00 76.00 92 ALA A N 1
ATOM 718 C CA . ALA A 1 92 ? -3.598 -11.692 -1.282 1.00 76.00 92 ALA A CA 1
ATOM 719 C C . ALA A 1 92 ? -4.818 -11.936 -2.186 1.00 76.00 92 ALA A C 1
ATOM 721 O O . ALA A 1 92 ? -4.809 -12.840 -3.016 1.00 76.00 92 ALA A O 1
ATOM 722 N N . HIS A 1 93 ? -5.866 -11.123 -2.020 1.00 77.38 93 HIS A N 1
ATOM 723 C CA . HIS A 1 93 ? -7.136 -11.271 -2.722 1.00 77.38 93 HIS A CA 1
ATOM 724 C C . HIS A 1 93 ? -7.774 -9.905 -3.001 1.00 77.38 93 HIS A C 1
ATOM 726 O O . HIS A 1 93 ? -7.697 -8.995 -2.172 1.00 77.38 93 HIS A O 1
ATOM 732 N N . GLY A 1 94 ? -8.475 -9.805 -4.133 1.00 78.56 94 GLY A N 1
ATOM 733 C CA . GLY A 1 94 ? -9.266 -8.633 -4.513 1.00 78.56 94 GLY A CA 1
ATOM 734 C C . GLY A 1 94 ? -8.469 -7.499 -5.178 1.00 78.56 94 GLY A C 1
ATOM 735 O O . GLY A 1 94 ? -7.246 -7.569 -5.303 1.00 78.56 94 GLY A O 1
ATOM 736 N N . PRO A 1 95 ? -9.167 -6.449 -5.648 1.00 81.94 95 PRO A N 1
ATOM 737 C CA . PRO A 1 95 ? -8.532 -5.292 -6.268 1.00 81.94 95 PRO A CA 1
ATOM 738 C C . PRO A 1 95 ? -7.754 -4.462 -5.239 1.00 81.94 95 PRO A C 1
ATOM 740 O O . PRO A 1 95 ? -8.126 -4.395 -4.066 1.00 81.94 95 PRO A O 1
ATOM 743 N N . VAL A 1 96 ? -6.705 -3.772 -5.697 1.00 83.62 96 VAL A N 1
ATOM 744 C CA . VAL A 1 96 ? -5.933 -2.842 -4.858 1.00 83.62 96 VAL A CA 1
ATOM 745 C C . VAL A 1 96 ? -6.871 -1.745 -4.329 1.00 83.62 96 VAL A C 1
ATOM 747 O O . VAL A 1 96 ? -7.501 -1.052 -5.135 1.00 83.62 96 VAL A O 1
ATOM 750 N N . PRO A 1 97 ? -6.990 -1.562 -3.001 1.00 85.38 97 PRO A N 1
ATOM 751 C CA . PRO A 1 97 ? -7.831 -0.515 -2.437 1.00 85.38 97 PRO A CA 1
ATOM 752 C C . PRO A 1 97 ? -7.272 0.868 -2.786 1.00 85.38 97 PRO A C 1
ATOM 754 O O . PRO A 1 97 ? -6.079 1.026 -3.019 1.00 85.38 97 PRO A O 1
ATOM 757 N N . HIS A 1 98 ? -8.122 1.898 -2.791 1.00 84.75 98 HIS A N 1
ATOM 758 C CA . HIS A 1 98 ? -7.662 3.271 -3.038 1.00 84.75 98 HIS A CA 1
ATOM 759 C C . HIS A 1 98 ? -6.860 3.840 -1.858 1.00 84.75 98 HIS A C 1
ATOM 761 O O . HIS A 1 98 ? -5.952 4.654 -2.034 1.00 84.75 98 HIS A O 1
ATOM 767 N N . THR A 1 99 ? -7.188 3.404 -0.643 1.00 84.75 99 THR A N 1
ATOM 768 C CA . THR A 1 99 ? -6.513 3.797 0.590 1.00 84.75 99 THR A CA 1
ATOM 769 C C . THR A 1 99 ? -6.360 2.602 1.518 1.00 84.75 99 THR A C 1
ATOM 771 O O . THR A 1 99 ? -7.210 1.712 1.557 1.00 84.75 99 THR A O 1
ATOM 774 N N . ILE A 1 100 ? -5.283 2.597 2.298 1.00 84.81 100 ILE A N 1
ATOM 775 C CA . ILE A 1 100 ? -5.107 1.689 3.429 1.00 84.81 100 ILE A CA 1
ATOM 776 C C . ILE A 1 100 ? -4.940 2.493 4.708 1.00 84.81 100 ILE A C 1
ATOM 778 O O . ILE A 1 100 ? -4.357 3.577 4.720 1.00 84.81 100 ILE A O 1
ATOM 782 N N . HIS A 1 101 ? -5.443 1.936 5.801 1.00 81.12 101 HIS A N 1
ATOM 783 C CA . HIS A 1 101 ? -5.186 2.448 7.135 1.00 81.12 101 HIS A CA 1
ATOM 784 C C . HIS A 1 101 ? -4.072 1.611 7.749 1.00 81.12 101 HIS A C 1
ATOM 786 O O . HIS A 1 101 ? -4.258 0.419 7.992 1.00 81.12 101 HIS A O 1
ATOM 792 N N . TYR A 1 102 ? -2.928 2.236 8.011 1.00 78.88 102 TYR A N 1
ATOM 793 C CA . TYR A 1 102 ? -1.844 1.605 8.754 1.00 78.88 102 TYR A CA 1
ATOM 794 C C . TYR A 1 102 ? -1.607 2.387 10.041 1.00 78.88 102 TYR A C 1
ATOM 796 O O . TYR A 1 102 ? -1.285 3.579 10.019 1.00 78.88 102 TYR A O 1
ATOM 804 N N . ILE A 1 103 ? -1.825 1.708 11.171 1.00 80.19 103 ILE A N 1
ATOM 805 C CA . ILE A 1 103 ? -1.844 2.278 12.523 1.00 80.19 103 ILE A CA 1
ATOM 806 C C . ILE A 1 103 ? -2.888 3.402 12.633 1.00 80.19 103 ILE A C 1
ATOM 808 O O . ILE A 1 103 ? -4.050 3.169 12.954 1.00 80.19 103 ILE A O 1
ATOM 812 N N . SER A 1 104 ? -2.460 4.627 12.351 1.00 72.88 104 SER A N 1
ATOM 813 C CA . SER A 1 104 ? -3.165 5.872 12.640 1.00 72.88 104 SER A CA 1
ATOM 814 C C . SER A 1 104 ? -3.224 6.813 11.445 1.00 72.88 104 SER A C 1
ATOM 816 O O . SER A 1 104 ? -3.771 7.910 11.574 1.00 72.88 104 SER A O 1
ATOM 818 N N . VAL A 1 105 ? -2.643 6.397 10.320 1.00 70.25 105 VAL A N 1
ATOM 819 C CA . VAL A 1 105 ? -2.450 7.208 9.122 1.00 70.25 105 VAL A CA 1
ATOM 820 C C . VAL A 1 105 ? -3.139 6.522 7.949 1.00 70.25 105 VAL A C 1
ATOM 822 O O . VAL A 1 105 ? -3.109 5.295 7.813 1.00 70.25 105 VAL A O 1
ATOM 825 N N . VAL A 1 106 ? -3.788 7.335 7.120 1.00 80.38 106 VAL A N 1
ATOM 826 C CA . VAL A 1 106 ? -4.387 6.900 5.861 1.00 80.38 106 VAL A CA 1
ATOM 827 C C . VAL A 1 106 ? -3.351 7.088 4.768 1.00 80.38 106 VAL A C 1
ATOM 829 O O . VAL A 1 106 ? -2.920 8.209 4.506 1.00 80.38 106 VAL A O 1
ATOM 832 N N . TYR A 1 107 ? -2.959 5.993 4.134 1.00 85.62 107 TYR A N 1
ATOM 833 C CA . TYR A 1 107 ? -2.068 6.014 2.985 1.00 85.62 107 TYR A CA 1
ATOM 834 C C . TYR A 1 107 ? -2.890 5.820 1.725 1.00 85.62 107 TYR A C 1
ATOM 836 O O . TYR A 1 107 ? -3.746 4.938 1.659 1.00 85.62 107 TYR A O 1
ATOM 844 N N . ARG A 1 108 ? -2.621 6.640 0.710 1.00 87.06 108 ARG A N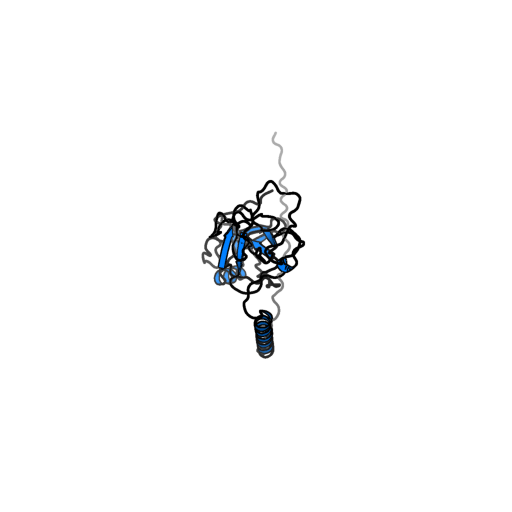 1
ATOM 845 C CA . ARG A 1 108 ? -3.157 6.410 -0.626 1.00 87.06 108 ARG A CA 1
ATOM 846 C C . ARG A 1 108 ? -2.388 5.263 -1.265 1.00 87.06 108 ARG A C 1
ATOM 848 O O . ARG A 1 108 ? -1.161 5.298 -1.332 1.00 87.06 108 ARG A O 1
ATOM 855 N N . CYS A 1 109 ? -3.118 4.272 -1.744 1.00 87.19 109 CYS A N 1
ATOM 856 C CA . CYS A 1 109 ? -2.557 3.174 -2.504 1.00 87.19 109 CYS A CA 1
ATOM 857 C C . CYS A 1 109 ? -2.694 3.481 -3.990 1.00 87.19 109 CYS A C 1
ATOM 859 O O . CYS A 1 109 ? -3.752 3.883 -4.477 1.00 87.19 109 CYS A O 1
ATOM 861 N N . THR A 1 110 ? -1.602 3.273 -4.711 1.00 84.44 110 THR A N 1
ATOM 862 C CA . THR A 1 110 ? -1.580 3.354 -6.166 1.00 84.44 110 THR A CA 1
ATOM 863 C C . THR A 1 110 ? -1.190 1.980 -6.667 1.00 84.44 110 THR A C 1
ATOM 865 O O . THR A 1 110 ? -0.190 1.429 -6.209 1.00 84.44 110 THR A O 1
ATOM 868 N N . GLN A 1 111 ? -1.979 1.414 -7.583 1.00 85.62 111 GLN A N 1
ATOM 869 C CA . GLN A 1 111 ? -1.611 0.159 -8.225 1.00 85.62 111 GLN A CA 1
ATOM 870 C C . GLN A 1 111 ? -0.240 0.337 -8.871 1.00 85.62 111 GLN A C 1
ATOM 872 O O . GLN A 1 111 ? -0.046 1.230 -9.702 1.00 85.62 111 GLN A O 1
ATOM 877 N N . TYR A 1 112 ? 0.710 -0.503 -8.472 1.00 82.44 112 TYR A N 1
ATOM 878 C CA . TYR A 1 112 ? 1.999 -0.514 -9.127 1.00 82.44 112 TYR A CA 1
ATOM 879 C C . TYR A 1 112 ? 1.820 -1.018 -10.548 1.00 82.44 112 TYR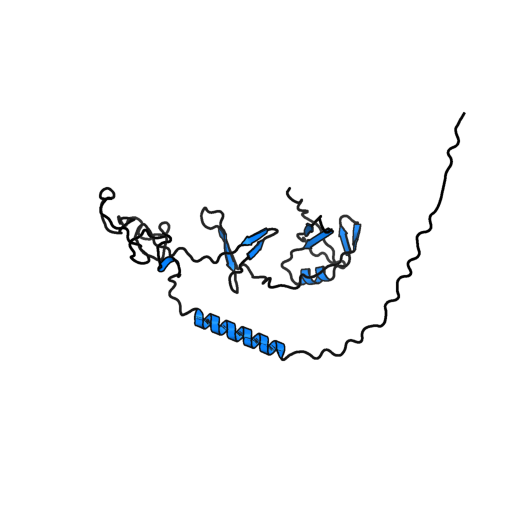 A C 1
ATOM 881 O O . TYR A 1 112 ? 1.344 -2.129 -10.763 1.00 82.44 112 TYR A O 1
ATOM 889 N N . LYS A 1 113 ? 2.176 -0.182 -11.519 1.00 75.00 113 LYS A N 1
ATOM 890 C CA . LYS A 1 113 ? 2.045 -0.530 -12.934 1.00 75.00 113 LYS A CA 1
ATOM 891 C C . LYS A 1 113 ? 3.276 -1.242 -13.497 1.00 75.00 113 LYS A C 1
ATOM 893 O O . LYS A 1 113 ? 3.261 -1.590 -14.671 1.00 75.00 113 LYS A O 1
ATOM 898 N N . GLY A 1 114 ? 4.316 -1.455 -12.683 1.00 66.75 114 GLY A N 1
ATOM 899 C CA . GLY A 1 114 ? 5.650 -1.735 -13.205 1.00 66.75 114 GLY A CA 1
ATOM 900 C C . GLY A 1 114 ? 6.185 -0.518 -13.957 1.00 66.75 114 GLY A C 1
ATOM 901 O O . GLY A 1 114 ? 5.446 0.170 -14.663 1.00 66.75 114 GLY A O 1
ATOM 902 N N . SER A 1 115 ? 7.478 -0.229 -13.859 1.00 64.12 115 SER A N 1
ATOM 903 C CA . SER A 1 115 ? 8.108 0.291 -15.069 1.00 64.12 115 SER A CA 1
ATOM 904 C C . SER A 1 115 ? 8.107 -0.868 -16.062 1.00 64.12 115 SER A C 1
ATOM 906 O O . SER A 1 115 ? 8.467 -1.978 -15.673 1.00 64.12 115 SER A O 1
ATOM 908 N N . PRO A 1 116 ? 7.693 -0.685 -17.323 1.00 64.19 116 PRO A N 1
ATOM 909 C CA . PRO A 1 116 ? 8.119 -1.611 -18.356 1.00 64.19 116 PRO A CA 1
ATOM 910 C C . PRO A 1 116 ? 9.650 -1.601 -18.350 1.00 64.19 116 PRO A C 1
ATOM 912 O O . PRO A 1 116 ? 10.279 -0.632 -18.782 1.00 64.19 116 PRO A O 1
ATOM 915 N N . ASP A 1 117 ? 10.236 -2.635 -17.750 1.00 72.56 117 ASP A N 1
ATOM 916 C CA . ASP A 1 117 ? 11.666 -2.698 -17.511 1.00 72.56 117 ASP A CA 1
ATOM 917 C C . ASP A 1 117 ? 12.368 -2.839 -18.854 1.00 72.56 117 ASP A C 1
ATOM 919 O O . ASP A 1 117 ? 12.351 -3.889 -19.490 1.00 72.56 117 ASP A O 1
ATOM 923 N N . ALA A 1 118 ? 12.944 -1.740 -19.319 1.00 84.31 118 ALA A N 1
ATOM 924 C CA . ALA A 1 118 ? 13.823 -1.722 -20.466 1.00 84.31 118 ALA A CA 1
ATOM 925 C C . ALA A 1 118 ? 15.237 -1.451 -19.979 1.00 84.31 118 ALA A C 1
ATOM 927 O O . ALA A 1 118 ? 15.541 -0.392 -19.424 1.00 84.31 118 ALA A O 1
ATOM 928 N N . CYS A 1 119 ? 16.117 -2.410 -20.224 1.00 86.62 119 CYS A N 1
ATOM 929 C CA . CYS A 1 119 ? 17.506 -2.292 -19.855 1.00 86.62 119 CYS A CA 1
ATOM 930 C C . CYS A 1 119 ? 18.170 -1.220 -20.722 1.00 86.62 119 CYS A C 1
ATOM 932 O O . CYS A 1 119 ? 18.321 -1.390 -21.931 1.00 86.62 119 CYS A O 1
ATOM 934 N N . THR A 1 120 ? 18.619 -0.124 -20.115 1.00 85.62 120 THR A N 1
ATOM 935 C CA . THR A 1 120 ? 19.324 0.958 -20.824 1.00 85.62 120 THR A CA 1
ATOM 936 C C . THR A 1 120 ? 20.717 0.554 -21.309 1.00 85.62 120 THR A C 1
ATOM 938 O O . THR A 1 120 ? 21.279 1.244 -22.154 1.00 85.62 120 THR A O 1
ATOM 941 N N . ASN A 1 121 ? 21.255 -0.571 -20.820 1.00 87.19 121 ASN A N 1
ATOM 942 C CA . ASN A 1 121 ? 22.508 -1.153 -21.298 1.00 87.19 121 ASN A CA 1
ATOM 943 C C . ASN A 1 121 ? 22.290 -1.865 -22.633 1.00 87.19 121 ASN A C 1
ATOM 945 O O . ASN A 1 121 ? 22.672 -1.374 -23.687 1.00 87.19 121 ASN A O 1
ATOM 949 N N . CYS A 1 122 ? 21.639 -3.027 -22.619 1.00 88.88 122 CYS A N 1
ATOM 950 C CA . CYS A 1 122 ? 21.502 -3.873 -23.804 1.00 88.88 122 CYS A CA 1
ATOM 951 C C . CYS A 1 122 ? 20.264 -3.561 -24.653 1.00 88.88 122 CYS A C 1
ATOM 953 O O . CYS A 1 122 ? 20.041 -4.240 -25.652 1.00 88.88 122 CYS A O 1
ATOM 955 N N . ARG A 1 123 ? 19.445 -2.587 -24.238 1.00 88.19 123 ARG A N 1
ATOM 956 C CA . ARG A 1 123 ? 18.245 -2.120 -24.945 1.00 88.19 123 ARG A CA 1
ATOM 957 C C . ARG A 1 123 ? 17.218 -3.212 -25.233 1.00 88.19 123 ARG A C 1
ATOM 959 O O . ARG A 1 123 ? 16.580 -3.213 -26.279 1.00 88.19 123 ARG A O 1
ATOM 966 N N . ARG A 1 124 ? 17.045 -4.133 -24.283 1.00 86.25 124 ARG A N 1
ATOM 967 C CA . ARG A 1 124 ? 15.993 -5.160 -24.309 1.00 86.25 124 ARG A CA 1
ATOM 968 C C . ARG A 1 124 ? 14.974 -4.895 -23.211 1.00 86.25 124 ARG A C 1
ATOM 970 O O . ARG A 1 124 ? 15.335 -4.397 -22.146 1.00 86.25 124 ARG A O 1
ATOM 977 N N . ALA A 1 125 ? 13.719 -5.218 -23.495 1.00 85.38 125 ALA A N 1
ATOM 978 C CA . ALA A 1 125 ? 12.651 -5.217 -22.506 1.00 85.38 125 ALA A CA 1
ATOM 979 C C . ALA A 1 125 ? 12.692 -6.495 -21.649 1.00 85.38 125 ALA A C 1
ATOM 981 O O . ALA A 1 125 ? 13.233 -7.516 -22.075 1.00 85.38 125 ALA A O 1
ATOM 982 N N . GLY A 1 126 ? 12.093 -6.429 -20.462 1.00 82.50 126 GLY A N 1
ATOM 983 C CA . GLY A 1 126 ? 11.924 -7.540 -19.526 1.00 82.50 126 GLY A CA 1
ATOM 984 C C . GLY A 1 126 ? 12.828 -7.492 -18.293 1.00 82.50 126 GLY A C 1
ATOM 985 O O . GLY A 1 126 ? 12.640 -8.309 -17.400 1.00 82.50 126 GLY A O 1
ATOM 986 N N . TYR A 1 127 ? 13.795 -6.571 -18.225 1.00 81.88 127 TYR A N 1
ATOM 987 C CA . TYR A 1 127 ? 14.695 -6.440 -17.076 1.00 81.88 127 TYR A CA 1
ATOM 988 C C . TYR A 1 127 ? 15.374 -5.065 -17.016 1.00 81.88 127 TYR A C 1
ATOM 990 O O . TYR A 1 127 ? 15.526 -4.378 -18.030 1.00 81.88 127 TYR A O 1
ATOM 998 N N . SER A 1 128 ? 15.780 -4.650 -15.814 1.00 81.69 128 SER A N 1
ATOM 999 C CA . SER A 1 128 ? 16.450 -3.368 -15.579 1.00 81.69 128 SER A CA 1
ATOM 1000 C C . SER A 1 128 ? 17.957 -3.431 -15.877 1.00 81.69 128 SER A C 1
ATOM 1002 O O . SER A 1 128 ? 18.521 -4.483 -16.184 1.00 81.69 128 SER A O 1
ATOM 1004 N N . TYR A 1 129 ? 18.637 -2.282 -15.815 1.00 82.94 129 TYR A N 1
ATOM 1005 C CA . TYR A 1 129 ? 20.096 -2.207 -15.961 1.00 82.94 129 TYR A CA 1
ATOM 1006 C C . TYR A 1 129 ? 20.831 -3.098 -14.944 1.00 82.94 129 TYR A C 1
ATOM 1008 O O . TYR A 1 129 ? 21.788 -3.778 -15.314 1.00 82.94 129 TYR A O 1
ATOM 1016 N N . ASP A 1 130 ? 20.349 -3.135 -13.701 1.00 79.56 130 ASP A N 1
ATOM 1017 C CA . ASP A 1 130 ? 21.034 -3.771 -12.567 1.00 79.56 130 ASP A CA 1
ATOM 1018 C C . ASP A 1 130 ? 21.057 -5.301 -12.650 1.00 79.56 130 ASP A C 1
ATOM 1020 O O . ASP A 1 130 ? 21.985 -5.941 -12.166 1.00 79.56 130 ASP A O 1
ATOM 1024 N N . VAL A 1 131 ? 20.059 -5.890 -13.309 1.00 81.00 131 VAL A N 1
ATOM 1025 C CA . VAL A 1 131 ? 19.935 -7.343 -13.522 1.00 81.00 131 VAL A CA 1
ATOM 1026 C C . VAL A 1 131 ? 20.243 -7.743 -14.968 1.00 81.00 131 VAL A C 1
ATOM 1028 O O . VAL A 1 131 ? 19.845 -8.810 -15.433 1.00 81.00 131 VAL A O 1
ATOM 1031 N N . CYS A 1 132 ? 20.934 -6.878 -15.717 1.00 84.06 132 CYS A N 1
ATOM 1032 C CA . CYS A 1 132 ? 21.236 -7.129 -17.119 1.00 84.06 132 CYS A CA 1
ATOM 1033 C C . CYS A 1 132 ? 22.161 -8.355 -17.286 1.00 84.06 132 CYS A C 1
ATOM 1035 O O . CYS A 1 132 ? 23.306 -8.311 -16.831 1.00 84.06 132 CYS A O 1
ATOM 1037 N N . PRO A 1 133 ? 21.758 -9.396 -18.042 1.00 85.50 133 PRO A N 1
ATOM 1038 C CA . PRO A 1 133 ? 22.622 -10.535 -18.356 1.00 85.50 133 PRO A CA 1
ATOM 1039 C C . PRO A 1 133 ? 23.745 -10.180 -19.351 1.00 85.50 133 PRO A C 1
ATOM 1041 O O . PRO A 1 133 ? 24.636 -10.986 -19.606 1.00 85.50 133 PRO A O 1
ATOM 1044 N N . HIS A 1 134 ? 23.719 -8.975 -19.935 1.00 85.38 134 HIS A N 1
ATOM 1045 C CA . HIS A 1 134 ? 24.685 -8.493 -20.927 1.00 85.38 134 HIS A CA 1
ATOM 1046 C C . HIS A 1 134 ? 25.302 -7.146 -20.502 1.00 85.38 134 HIS A C 1
ATOM 1048 O O . HIS A 1 134 ? 24.964 -6.104 -21.072 1.00 85.38 134 HIS A O 1
ATOM 1054 N N . PRO A 1 135 ? 26.211 -7.125 -19.510 1.00 69.56 135 PRO A N 1
ATOM 1055 C CA . PRO A 1 135 ? 26.636 -5.893 -18.842 1.00 69.56 135 PRO A CA 1
ATOM 1056 C C . PRO A 1 135 ? 27.498 -4.917 -19.673 1.00 69.56 135 PRO A C 1
ATOM 1058 O O . PRO A 1 135 ? 27.886 -3.876 -19.148 1.00 69.56 135 PRO A O 1
ATOM 1061 N N . LYS A 1 136 ? 27.785 -5.164 -20.959 1.00 75.69 136 LYS A N 1
ATOM 1062 C CA . LYS A 1 136 ? 28.643 -4.292 -21.794 1.00 75.69 136 LYS A CA 1
ATOM 1063 C C . LYS A 1 136 ? 28.224 -4.295 -23.267 1.00 75.69 136 LYS A C 1
ATOM 1065 O O . LYS A 1 136 ? 28.960 -4.769 -24.126 1.00 75.69 136 LYS A O 1
ATOM 1070 N N . SER A 1 137 ? 27.032 -3.798 -23.577 1.00 80.19 137 SER A N 1
ATOM 1071 C CA . SER A 1 137 ? 26.529 -3.820 -24.960 1.00 80.19 137 SER A CA 1
ATOM 1072 C C . SER A 1 137 ? 27.242 -2.822 -25.893 1.00 80.19 137 SER A C 1
ATOM 1074 O O . SER A 1 137 ? 27.235 -3.006 -27.111 1.00 80.19 137 SER A O 1
ATOM 1076 N N . GLY A 1 138 ? 27.830 -1.758 -25.326 1.00 84.94 138 GLY A N 1
ATOM 1077 C CA . GLY A 1 138 ? 28.402 -0.640 -26.084 1.00 84.94 138 GLY A CA 1
ATOM 1078 C C . GLY A 1 138 ? 27.368 0.142 -26.902 1.00 84.94 138 GLY A C 1
ATOM 1079 O O . GLY A 1 138 ? 27.747 0.885 -27.800 1.00 84.94 138 GLY A O 1
ATOM 1080 N N . LEU A 1 139 ? 26.071 -0.043 -26.634 1.00 87.56 139 LEU A N 1
ATOM 1081 C CA . LEU A 1 139 ? 25.003 0.638 -27.361 1.00 87.56 139 LEU A CA 1
ATOM 1082 C C . LEU A 1 139 ? 24.775 2.039 -26.794 1.00 87.56 139 LEU A C 1
ATOM 1084 O O . LEU A 1 139 ? 24.824 2.265 -25.580 1.00 87.56 139 LEU A O 1
ATOM 1088 N N . CYS A 1 140 ? 24.459 2.980 -27.675 1.00 87.00 140 CYS A N 1
ATOM 1089 C CA . CYS A 1 140 ? 24.056 4.318 -27.276 1.00 87.00 140 CYS A CA 1
ATOM 1090 C C . CYS A 1 140 ? 22.739 4.286 -26.479 1.00 87.00 140 CYS A C 1
ATOM 1092 O O . CYS A 1 140 ? 21.730 3.718 -26.908 1.00 87.00 140 CYS A O 1
ATOM 1094 N N . SER A 1 141 ? 22.700 4.960 -25.328 1.00 84.56 141 SER A N 1
ATOM 1095 C CA . SER A 1 141 ? 21.489 5.052 -24.500 1.00 84.56 141 SER A CA 1
ATOM 1096 C C . SER A 1 141 ? 20.368 5.874 -25.154 1.00 84.56 141 SER A C 1
ATOM 1098 O O . SER A 1 141 ? 19.206 5.716 -24.779 1.00 84.56 141 SER A O 1
ATOM 1100 N N . ARG A 1 142 ? 20.678 6.706 -26.166 1.00 87.88 142 ARG A N 1
ATOM 1101 C CA . ARG A 1 142 ? 1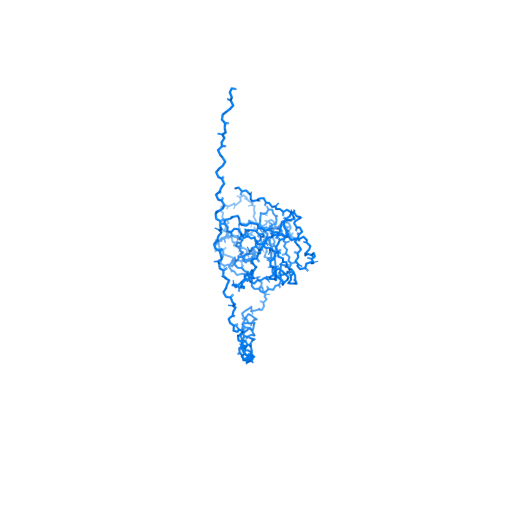9.690 7.495 -26.927 1.00 87.88 142 ARG A CA 1
ATOM 1102 C C . ARG A 1 142 ? 19.118 6.716 -28.111 1.00 87.88 142 ARG A C 1
ATOM 1104 O O . ARG A 1 142 ? 17.937 6.383 -28.067 1.00 87.88 142 ARG A O 1
ATOM 1111 N N . CYS A 1 143 ? 19.916 6.395 -29.131 1.00 88.44 143 CYS A N 1
ATOM 1112 C CA . CYS A 1 143 ? 19.420 5.744 -30.356 1.00 88.44 143 CYS A CA 1
ATOM 1113 C C . CYS A 1 143 ? 19.478 4.211 -30.308 1.00 88.44 143 CYS A C 1
ATOM 1115 O O . CYS A 1 143 ? 18.552 3.548 -30.759 1.00 88.44 143 CYS A O 1
ATOM 1117 N N . GLY A 1 144 ? 20.505 3.651 -29.669 1.00 87.81 144 GLY A N 1
ATOM 1118 C CA . GLY A 1 144 ? 20.724 2.210 -29.580 1.00 87.81 144 GLY A CA 1
ATOM 1119 C C . GLY A 1 144 ? 21.695 1.622 -30.578 1.00 87.81 144 GLY A C 1
ATOM 1120 O O . GLY A 1 144 ? 21.925 0.419 -30.522 1.00 87.81 144 GLY A O 1
ATOM 1121 N N . ASP A 1 145 ? 22.305 2.456 -31.409 1.00 88.00 145 ASP A N 1
ATOM 1122 C CA . ASP A 1 145 ? 23.364 2.046 -32.320 1.00 88.00 145 ASP A CA 1
ATOM 1123 C C . ASP A 1 145 ? 24.722 1.974 -31.608 1.00 88.00 145 ASP A C 1
ATOM 1125 O O . ASP A 1 145 ? 24.917 2.529 -30.518 1.00 88.00 145 ASP A O 1
ATOM 1129 N N . LYS A 1 146 ? 25.669 1.270 -32.234 1.00 87.94 146 LYS A N 1
ATOM 1130 C CA . LYS A 1 146 ? 27.071 1.222 -31.805 1.00 87.94 146 LYS A CA 1
ATOM 1131 C C . LYS A 1 146 ? 27.813 2.407 -32.415 1.00 87.94 146 LYS A C 1
ATOM 1133 O O . LYS A 1 146 ? 28.158 2.369 -33.591 1.00 87.94 146 LYS A O 1
ATOM 1138 N N . HIS A 1 147 ? 28.054 3.437 -31.618 1.00 83.62 147 HIS A N 1
ATOM 1139 C CA . HIS A 1 147 ? 28.909 4.563 -31.983 1.00 83.62 147 HIS A CA 1
ATOM 1140 C C . HIS A 1 147 ? 29.600 5.116 -30.738 1.00 83.62 147 HIS A C 1
ATOM 1142 O O . HIS A 1 147 ? 29.162 4.861 -29.608 1.00 83.62 147 HIS A O 1
ATOM 1148 N N . ASP A 1 148 ? 30.674 5.878 -30.938 1.00 75.38 148 ASP A N 1
ATOM 1149 C CA . ASP A 1 148 ? 31.381 6.491 -29.825 1.00 75.38 148 ASP A CA 1
ATOM 1150 C C . ASP A 1 148 ? 30.526 7.571 -29.157 1.00 75.38 148 ASP A C 1
ATOM 1152 O O . ASP A 1 148 ? 29.731 8.277 -29.788 1.00 75.38 148 ASP A O 1
ATOM 1156 N N . ARG A 1 149 ? 30.677 7.702 -27.835 1.00 63.41 149 ARG A N 1
ATOM 1157 C CA . ARG A 1 149 ? 29.890 8.646 -27.021 1.00 63.41 149 ARG A CA 1
ATOM 1158 C C . ARG A 1 149 ? 30.158 10.113 -27.355 1.00 63.41 149 ARG A C 1
ATOM 1160 O O . ARG A 1 149 ? 29.452 10.953 -26.816 1.00 63.41 149 ARG A O 1
ATOM 1167 N N . GLN A 1 150 ? 31.159 10.424 -28.177 1.00 62.72 150 GLN A N 1
ATOM 1168 C CA . GLN A 1 150 ? 31.510 11.787 -28.582 1.00 62.72 150 GLN A CA 1
ATOM 1169 C C . GLN A 1 150 ? 30.810 12.241 -29.877 1.00 62.72 150 GLN A C 1
ATOM 1171 O O . GLN A 1 150 ? 30.642 13.444 -30.056 1.00 62.72 150 GLN A O 1
ATOM 1176 N N . ASP A 1 151 ? 30.253 11.330 -30.686 1.00 59.19 151 ASP A N 1
ATOM 1177 C CA . ASP A 1 151 ? 29.488 11.649 -31.914 1.00 59.19 151 ASP A CA 1
ATOM 1178 C C . ASP A 1 151 ? 28.021 12.057 -31.632 1.00 59.19 151 ASP A C 1
ATOM 1180 O O . ASP A 1 151 ? 27.080 11.750 -32.364 1.00 59.19 151 ASP A O 1
ATOM 1184 N N . VAL A 1 152 ? 27.800 12.757 -30.516 1.00 56.81 152 VAL A N 1
ATOM 1185 C CA . VAL A 1 152 ? 26.488 13.093 -29.930 1.00 56.81 152 VAL A CA 1
ATOM 1186 C C . VAL A 1 152 ? 25.528 13.919 -30.812 1.00 56.81 152 VAL A C 1
ATOM 1188 O O . VAL A 1 152 ? 24.319 13.758 -30.602 1.00 56.81 152 VAL A O 1
ATOM 1191 N N . PRO A 1 153 ? 25.937 14.788 -31.764 1.00 63.12 153 PRO A N 1
ATOM 1192 C CA . PRO A 1 153 ? 24.975 15.709 -32.378 1.00 63.12 153 PRO A CA 1
ATOM 1193 C C . PRO A 1 153 ? 23.936 15.074 -33.315 1.00 63.12 153 PRO A C 1
ATOM 1195 O O . PRO A 1 153 ? 22.891 15.687 -33.521 1.00 63.12 153 PRO A O 1
ATOM 1198 N N . SER A 1 154 ? 24.177 13.888 -33.889 1.00 75.31 154 SER A N 1
ATOM 1199 C CA . SER A 1 154 ? 23.346 13.367 -34.994 1.00 75.31 154 SER A CA 1
ATOM 1200 C C . SER A 1 154 ? 22.378 12.239 -34.620 1.00 75.31 154 SER A C 1
ATOM 1202 O O . SER A 1 154 ? 21.497 11.904 -35.413 1.00 75.31 154 SER A O 1
ATOM 1204 N N . CYS A 1 155 ? 22.499 11.641 -33.430 1.00 85.81 155 CYS A N 1
ATOM 1205 C CA . CYS A 1 155 ? 21.688 10.473 -33.080 1.00 85.81 155 CYS A CA 1
ATOM 1206 C C . CYS A 1 155 ? 20.263 10.858 -32.627 1.00 85.81 155 CYS A C 1
ATOM 1208 O O . CYS A 1 155 ? 20.058 11.615 -31.672 1.00 85.81 155 CYS A O 1
ATOM 1210 N N . ILE A 1 156 ? 19.252 10.299 -33.300 1.00 89.81 156 ILE A N 1
ATOM 1211 C CA . ILE A 1 156 ? 17.836 10.479 -32.953 1.00 89.81 156 ILE A CA 1
ATOM 1212 C C . ILE A 1 156 ? 17.493 9.523 -31.807 1.00 89.81 156 ILE A C 1
ATOM 1214 O O . ILE A 1 156 ? 17.736 8.319 -31.890 1.00 89.81 156 ILE A O 1
ATOM 1218 N N . SER A 1 157 ? 16.930 10.040 -30.712 1.00 89.50 157 SER A N 1
ATOM 1219 C CA . SER A 1 157 ? 16.509 9.190 -29.594 1.00 89.50 157 SER A CA 1
ATOM 1220 C C . SER A 1 157 ? 15.426 8.216 -30.038 1.00 89.50 157 SER A C 1
ATOM 1222 O O . SER A 1 157 ? 14.453 8.650 -30.645 1.00 89.50 157 SER A O 1
ATOM 1224 N N . SER A 1 158 ? 15.558 6.944 -29.674 1.00 91.38 158 SER A N 1
ATOM 1225 C CA . SER A 1 158 ? 14.561 5.908 -29.935 1.00 91.38 158 SER A CA 1
ATOM 1226 C C . SER A 1 158 ? 14.178 5.222 -28.629 1.00 91.38 158 SER A C 1
ATOM 1228 O O . SER A 1 158 ? 15.044 4.908 -27.804 1.00 91.38 158 SER A O 1
ATOM 1230 N N . CYS A 1 159 ? 12.889 4.989 -28.415 1.00 90.31 159 CYS A N 1
ATOM 1231 C CA . CYS A 1 159 ? 12.398 4.312 -27.228 1.00 90.31 159 CYS A CA 1
ATOM 1232 C C . CYS A 1 159 ? 12.483 2.794 -27.387 1.00 90.31 159 CYS A C 1
ATOM 1234 O O . CYS A 1 159 ? 11.963 2.229 -28.340 1.00 90.31 159 CYS A O 1
ATOM 1236 N N . ILE A 1 160 ? 13.059 2.119 -26.393 1.00 89.69 160 ILE A N 1
ATOM 1237 C CA . ILE A 1 160 ? 13.222 0.656 -26.371 1.00 89.69 160 ILE A CA 1
ATOM 1238 C C . ILE A 1 160 ? 11.866 -0.069 -26.380 1.00 89.69 160 ILE A C 1
ATOM 1240 O O . ILE A 1 160 ? 11.761 -1.184 -26.874 1.00 89.69 160 ILE A O 1
ATOM 1244 N N . LEU A 1 161 ? 10.829 0.561 -25.825 1.00 86.94 161 LEU A N 1
ATOM 1245 C CA . LEU A 1 161 ? 9.535 -0.076 -25.593 1.00 86.94 161 LEU A CA 1
ATOM 1246 C C . LEU A 1 161 ? 8.562 0.086 -26.760 1.00 86.94 161 LEU A C 1
ATOM 1248 O O . LEU A 1 161 ? 7.798 -0.828 -27.043 1.00 86.94 161 LEU A O 1
ATOM 1252 N N . CYS A 1 162 ? 8.566 1.247 -27.419 1.00 88.19 162 CYS A N 1
ATOM 1253 C CA . CYS A 1 162 ? 7.616 1.558 -28.491 1.00 88.19 162 CYS A CA 1
ATOM 1254 C C . CYS A 1 162 ? 8.276 1.911 -29.830 1.00 88.19 162 CYS A C 1
ATOM 1256 O O . CYS A 1 162 ? 7.563 2.135 -30.803 1.00 88.19 162 CYS A O 1
ATOM 1258 N N . GLY A 1 163 ? 9.607 2.035 -29.884 1.00 88.88 163 GLY A N 1
ATOM 1259 C CA . GLY A 1 163 ? 10.347 2.496 -31.066 1.00 88.88 163 GLY A CA 1
ATOM 1260 C C . GLY A 1 163 ? 10.175 3.984 -31.400 1.00 88.88 163 GLY A C 1
ATOM 1261 O O . GLY A 1 163 ? 10.713 4.452 -32.399 1.00 88.88 163 GLY A O 1
ATOM 1262 N N . GLY A 1 164 ? 9.421 4.742 -30.596 1.00 90.88 164 GLY A N 1
ATOM 1263 C CA . GLY A 1 164 ? 9.132 6.158 -30.837 1.00 90.88 164 GLY A CA 1
ATOM 1264 C C . GLY A 1 164 ? 10.341 7.077 -30.649 1.00 90.88 164 GLY A C 1
ATOM 1265 O O . GLY A 1 164 ? 11.289 6.733 -29.944 1.00 90.88 164 GLY A O 1
ATOM 1266 N N . GLN A 1 165 ? 10.286 8.278 -31.239 1.00 92.62 165 GLN A N 1
ATOM 1267 C CA . GLN A 1 165 ? 11.373 9.265 -31.186 1.00 92.62 165 GLN A CA 1
ATOM 1268 C C . GLN A 1 165 ? 11.443 10.021 -29.845 1.00 92.62 165 GLN A C 1
ATOM 1270 O O . GLN A 1 165 ? 11.221 11.227 -29.769 1.00 92.62 165 GLN A O 1
ATOM 1275 N N . HIS A 1 166 ? 11.706 9.306 -28.756 1.00 89.94 166 HIS A N 1
ATOM 1276 C CA . HIS A 1 166 ? 11.907 9.867 -27.420 1.00 89.94 166 HIS A CA 1
ATOM 1277 C C . HIS A 1 166 ? 12.757 8.920 -26.566 1.00 89.94 166 HIS A C 1
ATOM 1279 O O . HIS A 1 166 ? 12.949 7.752 -26.899 1.00 89.94 166 HIS A O 1
ATOM 1285 N N . LEU A 1 167 ? 13.261 9.404 -25.428 1.00 87.00 167 LEU A N 1
ATOM 1286 C CA . LEU A 1 167 ? 13.978 8.551 -24.479 1.00 87.00 167 LEU A CA 1
ATOM 1287 C C . LEU A 1 167 ? 13.026 7.555 -23.802 1.00 87.00 167 LEU A C 1
ATOM 1289 O O . LEU A 1 167 ? 11.870 7.863 -23.495 1.00 87.00 167 LEU A O 1
ATOM 1293 N N . THR A 1 168 ? 13.519 6.349 -23.544 1.00 86.19 168 THR A N 1
ATOM 1294 C CA . THR A 1 168 ? 12.779 5.324 -22.798 1.00 86.19 168 THR A CA 1
ATOM 1295 C C . THR A 1 168 ? 12.489 5.796 -21.375 1.00 86.19 168 THR A C 1
ATOM 1297 O O . THR A 1 168 ? 13.356 6.376 -20.732 1.00 86.19 168 THR A O 1
ATOM 1300 N N . GLY A 1 169 ? 11.266 5.562 -20.889 1.00 75.88 169 GLY A N 1
ATOM 1301 C CA . GLY A 1 169 ? 10.836 5.987 -19.550 1.00 75.88 169 GLY A CA 1
ATOM 1302 C C . GLY A 1 169 ? 10.337 7.434 -19.461 1.00 75.88 169 GLY A C 1
ATOM 1303 O O . GLY A 1 169 ? 9.902 7.860 -18.397 1.00 75.88 169 GLY A O 1
ATOM 1304 N N . THR A 1 170 ? 10.345 8.191 -20.563 1.00 80.75 170 THR A N 1
ATOM 1305 C CA . THR A 1 170 ? 9.703 9.515 -20.603 1.00 80.75 170 THR A CA 1
ATOM 1306 C C . THR A 1 170 ? 8.180 9.387 -20.710 1.00 80.75 170 THR A C 1
ATOM 1308 O O . THR A 1 170 ? 7.656 8.431 -21.288 1.00 80.75 170 THR A O 1
ATOM 1311 N N . GLY A 1 171 ? 7.452 10.370 -20.168 1.00 78.12 171 GLY A N 1
ATOM 1312 C CA . GLY A 1 171 ? 5.983 10.410 -20.198 1.00 78.12 171 GLY A CA 1
ATOM 1313 C C . GLY A 1 171 ? 5.369 10.531 -21.600 1.00 78.12 171 GLY A C 1
ATOM 1314 O O . GLY A 1 171 ? 4.159 10.401 -21.742 1.00 78.12 171 GLY A O 1
ATOM 1315 N N . SER A 1 172 ? 6.180 10.748 -22.641 1.00 81.06 172 SER A N 1
ATOM 1316 C CA . SER A 1 172 ? 5.751 10.763 -24.046 1.00 81.06 172 SER A CA 1
ATOM 1317 C C . SER A 1 172 ? 5.587 9.363 -24.652 1.00 81.06 172 SER A C 1
ATOM 1319 O O . SER A 1 172 ? 5.085 9.223 -25.768 1.00 81.06 172 SER A O 1
ATOM 1321 N N . CYS A 1 173 ? 5.986 8.316 -23.927 1.00 80.62 173 CYS A N 1
ATOM 1322 C CA . CYS A 1 173 ? 5.902 6.942 -24.391 1.00 80.62 173 CYS A CA 1
ATOM 1323 C C . CYS A 1 173 ? 4.471 6.391 -24.313 1.00 80.62 173 CYS A C 1
ATOM 1325 O O . CYS A 1 173 ? 3.933 6.156 -23.230 1.00 80.62 173 CYS A O 1
ATOM 1327 N N . LYS A 1 174 ? 3.874 6.100 -25.475 1.00 76.38 174 LYS A N 1
ATOM 1328 C CA . LYS A 1 174 ? 2.519 5.527 -25.569 1.00 76.38 174 LYS A CA 1
ATOM 1329 C C . LYS A 1 174 ? 2.405 4.117 -24.972 1.00 76.38 174 LYS A C 1
ATOM 1331 O O . LYS A 1 174 ? 1.330 3.747 -24.516 1.00 76.38 174 LYS A O 1
ATOM 1336 N N . SER A 1 175 ? 3.496 3.347 -24.928 1.00 68.56 175 SER A N 1
ATOM 1337 C CA . SER A 1 175 ? 3.501 1.997 -24.342 1.00 68.56 175 SER A CA 1
ATOM 1338 C C . SER A 1 175 ? 3.678 1.989 -22.819 1.00 68.56 175 SER A C 1
ATOM 1340 O O . SER A 1 175 ? 3.487 0.953 -22.196 1.00 68.56 175 SER A O 1
ATOM 1342 N N . SER A 1 176 ? 3.977 3.129 -22.183 1.00 56.72 176 SER A N 1
ATOM 1343 C CA . SER A 1 176 ? 4.092 3.225 -20.716 1.00 56.72 176 SER A CA 1
ATOM 1344 C C . SER A 1 176 ? 2.742 3.165 -19.987 1.00 56.72 176 SER A C 1
ATOM 1346 O O . SER A 1 176 ? 2.705 3.122 -18.759 1.00 56.72 176 SER A O 1
ATOM 1348 N N . GLY A 1 177 ? 1.625 3.185 -20.724 1.00 49.91 177 GLY A N 1
ATOM 1349 C CA . GLY A 1 177 ? 0.271 3.124 -20.169 1.00 49.91 177 GLY A CA 1
ATOM 1350 C C . GLY A 1 177 ? -0.299 1.714 -19.993 1.00 49.91 177 GLY A C 1
ATOM 1351 O O . GLY A 1 177 ? -1.269 1.556 -19.251 1.00 49.91 177 GLY A O 1
ATOM 1352 N N . ALA A 1 178 ? 0.288 0.701 -20.634 1.00 43.72 178 ALA A N 1
ATOM 1353 C CA . ALA A 1 178 ? -0.231 -0.660 -20.646 1.00 43.72 178 ALA A CA 1
ATOM 1354 C C . ALA A 1 178 ? 0.923 -1.638 -20.424 1.00 43.72 178 ALA A C 1
ATOM 1356 O O . ALA A 1 178 ? 1.810 -1.762 -21.265 1.00 43.72 178 ALA A O 1
ATOM 1357 N N . GLY A 1 179 ? 0.926 -2.308 -19.271 1.00 42.22 179 GLY A N 1
ATOM 1358 C CA . GLY A 1 179 ? 1.866 -3.383 -18.995 1.00 42.22 179 GLY A CA 1
ATOM 1359 C C . GLY A 1 179 ? 1.795 -4.423 -20.109 1.00 42.22 179 GLY A C 1
ATOM 1360 O O . GLY A 1 179 ? 0.783 -5.097 -20.273 1.00 42.22 179 GLY A O 1
ATOM 1361 N N . ALA A 1 180 ? 2.877 -4.547 -20.874 1.00 38.00 180 ALA A N 1
ATOM 1362 C CA . ALA A 1 180 ? 3.097 -5.655 -21.787 1.00 38.00 180 ALA A CA 1
ATOM 1363 C C . ALA A 1 180 ? 3.476 -6.900 -20.967 1.00 38.00 180 ALA A C 1
ATOM 1365 O O . ALA A 1 180 ? 4.615 -7.356 -20.981 1.00 38.00 180 ALA A O 1
ATOM 1366 N N . GLY A 1 181 ? 2.513 -7.411 -20.203 1.00 37.16 181 GLY A N 1
ATOM 1367 C CA . GLY A 1 181 ? 2.463 -8.804 -19.793 1.00 37.16 181 GLY A CA 1
ATOM 1368 C C . GLY A 1 181 ? 1.494 -9.498 -20.736 1.00 37.16 181 GLY A C 1
ATOM 1369 O O . GLY A 1 181 ? 0.285 -9.332 -20.610 1.00 37.16 181 GLY A O 1
ATOM 1370 N N . GLY A 1 182 ? 2.017 -10.226 -21.720 1.00 39.06 182 GLY A N 1
ATOM 1371 C CA . GLY A 1 182 ? 1.210 -11.154 -22.499 1.00 39.06 182 GLY A CA 1
ATOM 1372 C C . GLY A 1 182 ? 0.727 -12.278 -21.590 1.00 39.06 182 GLY A C 1
ATOM 1373 O O . GLY A 1 182 ? 1.456 -13.234 -21.368 1.00 39.06 182 GLY A O 1
ATOM 1374 N N . MET A 1 183 ? -0.486 -12.145 -21.065 1.00 39.47 183 MET A N 1
ATOM 1375 C CA . MET A 1 183 ? -1.295 -13.212 -20.484 1.00 39.47 183 MET A CA 1
ATOM 1376 C C . MET A 1 183 ? -2.753 -12.860 -20.793 1.00 39.47 183 MET A C 1
ATOM 1378 O O . MET A 1 183 ? -3.190 -11.736 -20.570 1.00 39.47 183 MET A O 1
ATOM 1382 N N . THR A 1 184 ? -3.431 -13.808 -21.432 1.00 39.53 184 THR A N 1
ATOM 1383 C CA . THR A 1 184 ? -4.866 -13.891 -21.747 1.00 39.53 184 THR A CA 1
ATOM 1384 C C . THR A 1 184 ? -5.766 -12.800 -21.145 1.00 39.53 184 THR A C 1
ATOM 1386 O O . THR A 1 184 ? -5.878 -12.698 -19.931 1.00 39.53 184 THR A O 1
ATOM 1389 N N . SER A 1 185 ? -6.435 -12.040 -22.025 1.00 41.88 185 SER A N 1
ATOM 1390 C CA . SER A 1 185 ? -7.555 -11.108 -21.781 1.00 41.88 185 SER A CA 1
ATOM 1391 C C . SER A 1 185 ? -8.100 -11.084 -20.333 1.00 41.88 185 SER A C 1
ATOM 1393 O O . SER A 1 185 ? -8.987 -11.879 -20.004 1.00 41.88 185 SER A O 1
ATOM 1395 N N . PRO A 1 186 ? -7.632 -10.157 -19.472 1.00 54.47 186 PRO A N 1
ATOM 1396 C CA . PRO A 1 186 ? -8.134 -10.007 -18.101 1.00 54.47 186 PRO A CA 1
ATOM 1397 C C . PRO A 1 186 ? -9.602 -9.552 -18.041 1.00 54.47 186 PRO A C 1
ATOM 1399 O O . PRO A 1 186 ? -10.227 -9.616 -16.983 1.00 54.47 186 PRO A O 1
ATOM 1402 N N . ASP A 1 187 ? -10.180 -9.127 -19.168 1.00 56.84 187 ASP A N 1
ATOM 1403 C CA . ASP A 1 187 ? -11.584 -8.727 -19.243 1.00 56.84 187 ASP A CA 1
ATOM 1404 C C . ASP A 1 187 ? -12.541 -9.915 -19.090 1.00 56.84 187 ASP A C 1
ATOM 1406 O O . ASP A 1 187 ? -13.604 -9.759 -18.491 1.00 56.84 187 ASP A O 1
ATOM 1410 N N . THR A 1 188 ? -12.156 -11.114 -19.543 1.00 61.41 188 THR A N 1
ATOM 1411 C CA . THR A 1 188 ? -13.034 -12.294 -19.486 1.00 61.41 188 THR A CA 1
ATOM 1412 C C . THR A 1 188 ? -13.132 -12.850 -18.066 1.00 61.41 188 THR A C 1
ATOM 1414 O O . THR A 1 188 ? -14.220 -13.174 -17.595 1.00 61.41 188 THR A O 1
ATOM 1417 N N . GLU A 1 189 ? -12.008 -12.908 -17.348 1.00 60.69 189 GLU A N 1
ATOM 1418 C CA . GLU A 1 189 ? -11.959 -13.411 -15.971 1.00 60.69 189 GLU A CA 1
ATOM 1419 C C . GLU A 1 189 ? -12.585 -12.412 -14.986 1.00 60.69 189 GLU A C 1
ATOM 1421 O O . GLU A 1 189 ? -13.344 -12.795 -14.094 1.00 60.69 189 GLU A O 1
ATOM 1426 N N . LEU A 1 190 ? -12.374 -11.106 -15.200 1.00 62.66 190 LEU A N 1
ATOM 1427 C CA . LEU A 1 190 ? -13.023 -10.067 -14.401 1.00 62.66 190 LEU A CA 1
ATOM 1428 C C . LEU A 1 190 ? -14.536 -9.978 -14.677 1.00 62.66 190 LEU A C 1
ATOM 1430 O O . LEU A 1 190 ? -15.302 -9.675 -13.758 1.00 62.66 190 LEU A O 1
ATOM 1434 N N . GLN A 1 191 ? -14.988 -10.250 -15.908 1.00 70.31 191 GLN A N 1
ATOM 1435 C CA . GLN A 1 191 ? -16.418 -10.391 -16.217 1.00 70.31 191 GLN A CA 1
ATOM 1436 C C . GLN A 1 191 ? -17.022 -11.639 -15.570 1.00 70.31 191 GLN A C 1
ATOM 1438 O O . GLN A 1 191 ? -18.095 -11.532 -14.978 1.00 70.31 191 GLN A O 1
ATOM 1443 N N . ALA A 1 192 ? -16.325 -12.779 -15.605 1.00 75.50 192 ALA A N 1
ATOM 1444 C CA . ALA A 1 192 ? -16.770 -14.003 -14.941 1.00 75.50 192 ALA A CA 1
ATOM 1445 C C . ALA A 1 192 ? -16.919 -13.798 -13.423 1.00 75.50 192 ALA A C 1
ATOM 1447 O O . ALA A 1 192 ? -17.982 -14.075 -12.870 1.00 75.50 192 ALA A O 1
ATOM 1448 N N . LEU A 1 193 ? -15.922 -13.189 -12.770 1.00 67.94 193 LEU A N 1
ATOM 1449 C CA . LEU A 1 193 ? -15.975 -12.858 -11.340 1.00 67.94 193 LEU A CA 1
ATOM 1450 C C . LEU A 1 193 ? -17.095 -11.861 -11.004 1.00 67.94 193 LEU A C 1
ATOM 1452 O O . LEU A 1 193 ? -17.742 -11.975 -9.961 1.00 67.94 193 LEU A O 1
ATOM 1456 N N . ARG A 1 194 ? -17.355 -10.871 -11.870 1.00 78.94 194 ARG A N 1
ATOM 1457 C CA . ARG A 1 194 ? -18.471 -9.929 -11.676 1.00 78.94 194 ARG A CA 1
ATOM 1458 C C . ARG A 1 194 ? -19.826 -10.623 -11.753 1.00 78.94 194 ARG A C 1
ATOM 1460 O O . ARG A 1 194 ? -20.690 -10.320 -10.929 1.00 78.94 194 ARG A O 1
ATOM 1467 N N . GLU A 1 195 ? -20.012 -11.531 -12.707 1.00 87.44 195 GLU A N 1
ATOM 1468 C CA . GLU A 1 195 ? -21.257 -12.292 -12.828 1.00 87.44 195 GLU A CA 1
ATOM 1469 C C . GLU A 1 195 ? -21.417 -13.308 -11.688 1.00 87.44 195 GLU A C 1
ATOM 1471 O O . GLU A 1 195 ? -22.513 -13.428 -11.143 1.00 87.44 195 GLU A O 1
ATOM 1476 N N . GLU A 1 196 ? -20.340 -13.936 -11.216 1.00 84.06 196 GLU A N 1
ATOM 1477 C CA . GLU A 1 196 ? -20.381 -14.828 -10.049 1.00 84.06 196 GLU A CA 1
ATOM 1478 C C . GLU A 1 196 ? -20.781 -14.076 -8.765 1.00 84.06 196 GLU A C 1
ATOM 1480 O O . GLU A 1 196 ? -21.696 -14.484 -8.046 1.00 84.06 196 GLU A O 1
ATOM 1485 N N . VAL A 1 197 ? -20.192 -12.901 -8.506 1.00 76.88 197 VAL A N 1
ATOM 1486 C CA . VAL A 1 197 ? -20.571 -12.051 -7.359 1.00 76.88 197 VAL A CA 1
ATOM 1487 C C . VAL A 1 197 ? -22.025 -11.577 -7.461 1.00 76.88 197 VAL A C 1
ATOM 1489 O O . VAL A 1 197 ? -22.720 -11.458 -6.446 1.00 76.88 197 VAL A O 1
ATOM 1492 N N . LYS A 1 198 ? -22.510 -11.306 -8.676 1.00 85.94 198 LYS A N 1
ATOM 1493 C CA . LYS A 1 198 ? -23.904 -10.919 -8.928 1.00 85.94 198 LYS A CA 1
ATOM 1494 C C . LYS A 1 198 ? -24.867 -12.077 -8.649 1.00 85.94 198 LYS A C 1
ATOM 1496 O O . LYS A 1 198 ? -25.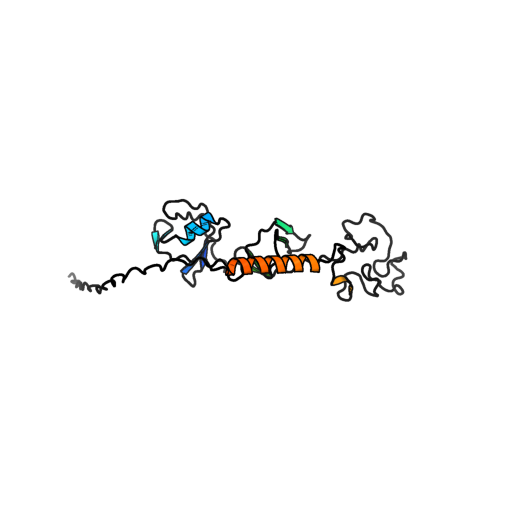896 -11.846 -8.012 1.00 85.94 198 LYS A O 1
ATOM 1501 N N . GLN A 1 199 ? -24.513 -13.304 -9.033 1.00 83.81 199 GLN A N 1
ATOM 1502 C CA . GLN A 1 199 ? -25.287 -14.512 -8.723 1.00 83.81 199 GLN A CA 1
ATOM 1503 C C . GLN A 1 199 ? -25.322 -14.800 -7.217 1.00 83.81 199 GLN A C 1
ATOM 1505 O O . GLN A 1 199 ? -26.397 -15.041 -6.668 1.00 83.81 199 GLN A O 1
ATOM 1510 N N . LEU A 1 200 ? -24.187 -14.682 -6.521 1.00 74.38 200 LEU A N 1
ATOM 1511 C CA . LEU A 1 200 ? -24.120 -14.874 -5.067 1.00 74.38 200 LEU A CA 1
ATOM 1512 C C . LEU A 1 200 ? -24.977 -13.854 -4.303 1.00 74.38 200 LEU A C 1
ATOM 1514 O O . LEU A 1 200 ? -25.652 -14.212 -3.338 1.00 74.38 200 LEU A O 1
ATOM 1518 N N . ARG A 1 201 ? -25.003 -12.590 -4.749 1.00 75.44 201 ARG A N 1
ATOM 1519 C CA . ARG A 1 201 ? -25.887 -11.565 -4.168 1.00 75.44 201 ARG A CA 1
ATOM 1520 C C . ARG A 1 201 ? -27.362 -11.865 -4.416 1.00 75.44 201 ARG A C 1
ATOM 1522 O O . ARG A 1 201 ? -28.154 -11.728 -3.490 1.00 75.44 201 ARG A O 1
ATOM 1529 N N . ALA A 1 202 ? -27.721 -12.293 -5.627 1.00 79.19 202 ALA A N 1
ATOM 1530 C CA . ALA A 1 202 ? -29.097 -12.662 -5.953 1.00 79.19 202 ALA A CA 1
ATOM 1531 C C . ALA A 1 202 ? -29.583 -13.851 -5.103 1.00 79.19 202 ALA A C 1
ATOM 1533 O O . ALA A 1 202 ? -30.677 -13.792 -4.545 1.00 79.19 202 ALA A O 1
ATOM 1534 N N . ALA A 1 203 ? -28.738 -14.872 -4.919 1.00 72.31 203 ALA A N 1
ATOM 1535 C CA . ALA A 1 203 ? -29.039 -16.027 -4.073 1.00 72.31 203 ALA A CA 1
ATOM 1536 C C . ALA A 1 203 ? -29.247 -15.642 -2.594 1.00 72.31 203 ALA A C 1
ATOM 1538 O O . ALA A 1 203 ? -30.135 -16.178 -1.930 1.00 72.31 203 ALA A O 1
ATOM 1539 N N . PHE A 1 204 ? -28.482 -14.669 -2.089 1.00 65.50 204 PHE A N 1
ATOM 1540 C CA . PHE A 1 204 ? -28.641 -14.148 -0.726 1.00 65.50 204 PHE A CA 1
ATOM 1541 C C . PHE A 1 204 ? -29.898 -13.288 -0.541 1.00 65.50 204 PHE A C 1
ATOM 1543 O O . PHE A 1 204 ? -30.447 -13.236 0.555 1.00 65.50 204 PHE A O 1
ATOM 1550 N N . SER A 1 205 ? -30.376 -12.614 -1.590 1.00 67.06 205 SER A N 1
ATOM 1551 C CA . SER A 1 205 ? -31.633 -11.857 -1.528 1.00 67.06 205 SER A CA 1
ATOM 1552 C C . SER A 1 205 ? -32.870 -12.762 -1.514 1.00 67.06 205 SER A C 1
ATOM 1554 O O . SER A 1 205 ? -33.901 -12.369 -0.973 1.00 67.06 205 SER A O 1
ATOM 1556 N N . THR A 1 206 ? -32.778 -13.981 -2.053 1.00 63.31 206 THR A N 1
ATOM 1557 C CA . THR A 1 206 ? -33.890 -14.949 -2.050 1.00 63.31 206 THR A CA 1
ATOM 1558 C C . THR A 1 206 ? -34.027 -15.739 -0.749 1.00 63.31 206 THR A C 1
ATOM 1560 O O . THR A 1 206 ? -35.109 -16.241 -0.455 1.00 63.31 206 THR A O 1
ATOM 1563 N N . SER A 1 207 ? -32.979 -15.809 0.073 1.00 51.50 207 SER A N 1
ATOM 1564 C CA . SER A 1 207 ? -33.032 -16.386 1.417 1.00 51.50 207 SER A CA 1
ATOM 1565 C C . SER A 1 207 ? -33.163 -15.278 2.459 1.00 51.50 207 SER A C 1
ATOM 1567 O O . SER A 1 207 ? -32.278 -15.052 3.277 1.00 51.50 207 SER A O 1
ATOM 1569 N N . THR A 1 208 ? -34.294 -14.571 2.455 1.00 51.31 208 THR A N 1
ATOM 1570 C CA . THR A 1 208 ? -34.696 -13.836 3.660 1.00 51.31 208 THR A CA 1
ATOM 1571 C C . THR A 1 208 ? -35.331 -14.863 4.597 1.00 51.31 208 THR A C 1
ATOM 1573 O O . THR A 1 208 ? -36.470 -15.257 4.346 1.00 51.31 208 THR A O 1
ATOM 1576 N N . PRO A 1 209 ? -34.641 -15.368 5.641 1.00 53.25 209 PRO A N 1
ATOM 1577 C CA . PRO A 1 209 ? -35.318 -16.154 6.655 1.00 53.25 209 PRO A CA 1
ATOM 1578 C C . PRO A 1 209 ? -36.387 -15.252 7.267 1.00 53.25 209 PRO A C 1
ATOM 1580 O O . PRO A 1 209 ? -36.077 -14.196 7.821 1.00 53.25 209 PRO A O 1
ATOM 1583 N N . THR A 1 210 ? -37.651 -15.643 7.121 1.00 53.78 210 THR A N 1
ATOM 1584 C CA . THR A 1 210 ? -38.760 -15.045 7.855 1.00 53.78 210 THR A CA 1
ATOM 1585 C C . THR A 1 210 ? -38.471 -15.264 9.334 1.00 53.78 210 THR A C 1
ATOM 1587 O O . THR A 1 210 ? -38.738 -16.332 9.882 1.00 53.78 210 THR A O 1
ATOM 1590 N N . LEU A 1 211 ? -37.828 -14.283 9.969 1.00 55.81 211 LEU A N 1
ATOM 1591 C CA . LEU A 1 211 ? -37.641 -14.303 11.407 1.00 55.81 211 LEU A CA 1
ATOM 1592 C C . LEU A 1 211 ? -39.040 -14.296 12.032 1.00 55.81 211 LEU A C 1
ATOM 1594 O O . LEU A 1 211 ? -39.872 -13.474 11.629 1.00 55.81 211 LEU A O 1
ATOM 1598 N N . PRO A 1 212 ? -39.329 -15.201 12.981 1.00 71.06 212 PRO A N 1
ATOM 1599 C CA . PRO A 1 212 ? -40.572 -15.126 13.724 1.00 71.06 212 PRO A CA 1
ATOM 1600 C C . PRO A 1 212 ? -40.652 -13.746 14.392 1.00 71.06 212 PRO A C 1
ATOM 1602 O O . PRO A 1 212 ? -39.617 -13.218 14.817 1.00 71.06 212 PRO A O 1
ATOM 1605 N N . PRO A 1 213 ? -41.846 -13.136 14.470 1.00 64.12 213 PRO A N 1
ATOM 1606 C CA . PRO A 1 213 ? -42.017 -11.842 15.113 1.00 64.12 213 PRO A CA 1
ATOM 1607 C C . PRO A 1 213 ? -41.467 -11.916 16.539 1.00 64.12 213 PRO A C 1
ATOM 1609 O O . PRO A 1 213 ? -41.985 -12.640 17.388 1.00 64.12 213 PRO A O 1
ATOM 1612 N N . VAL A 1 214 ? -40.376 -11.191 16.787 1.00 62.09 214 VAL A N 1
ATOM 1613 C CA . VAL A 1 214 ? -39.818 -11.035 18.127 1.00 62.09 214 VAL A CA 1
ATOM 1614 C C . VAL A 1 214 ? -40.779 -10.136 18.889 1.00 62.09 214 VAL A C 1
ATOM 1616 O O . VAL A 1 214 ? -40.847 -8.932 18.643 1.00 62.09 214 VAL A O 1
ATOM 1619 N N . SER A 1 215 ? -41.546 -10.730 19.797 1.00 60.53 215 SER A N 1
ATOM 1620 C CA . SER A 1 215 ? -42.357 -10.001 20.765 1.00 60.53 215 SER A CA 1
ATOM 1621 C C . SER A 1 215 ? -41.440 -9.090 21.581 1.00 60.53 215 SER A C 1
ATOM 1623 O O . SER A 1 215 ? -40.624 -9.572 22.368 1.00 60.53 215 SER A O 1
ATOM 1625 N N . LEU A 1 216 ? -41.540 -7.774 21.369 1.00 59.50 216 LEU A N 1
ATOM 1626 C CA . LEU A 1 216 ? -40.823 -6.799 22.186 1.00 59.50 216 LEU A CA 1
ATOM 1627 C C . LEU A 1 216 ? -41.257 -6.952 23.654 1.00 59.50 216 LEU A C 1
ATOM 1629 O O . LEU A 1 216 ? -42.460 -6.919 23.928 1.00 59.50 216 LEU A O 1
ATOM 1633 N N . PRO A 1 217 ? -40.319 -7.080 24.610 1.00 55.03 217 PRO A N 1
ATOM 1634 C CA . PRO A 1 217 ? -40.658 -6.999 26.020 1.00 55.03 217 PRO A CA 1
ATOM 1635 C C . PRO A 1 217 ? -41.210 -5.602 26.325 1.00 55.03 217 PRO A C 1
ATOM 1637 O O . PRO A 1 217 ? -40.612 -4.580 25.979 1.00 55.03 217 PRO A O 1
ATOM 1640 N N . GLN A 1 218 ? -42.388 -5.583 26.943 1.00 55.03 218 GLN A N 1
ATOM 1641 C CA . GLN A 1 218 ? -43.075 -4.375 27.377 1.00 55.03 218 GLN A CA 1
ATOM 1642 C C . GLN A 1 218 ? -42.207 -3.598 28.376 1.00 55.03 218 GLN A C 1
ATOM 1644 O O . GLN A 1 218 ? -41.683 -4.172 29.326 1.00 55.03 218 GLN A O 1
ATOM 1649 N N . SER A 1 219 ? -42.081 -2.292 28.118 1.00 54.19 219 SER A N 1
ATOM 1650 C CA . SER A 1 219 ? -41.774 -1.208 29.064 1.00 54.19 219 SER A CA 1
ATOM 1651 C C . SER A 1 219 ? -40.804 -1.532 30.208 1.00 54.19 219 SER A C 1
ATOM 1653 O O . SER A 1 219 ? -41.191 -2.054 31.253 1.00 54.19 219 SER A O 1
ATOM 1655 N N . PHE A 1 220 ? -39.555 -1.089 30.061 1.00 52.69 220 PHE A N 1
ATOM 1656 C CA . PHE A 1 220 ? -38.667 -0.918 31.206 1.00 52.69 220 PHE A CA 1
ATOM 1657 C C . PHE A 1 220 ? -39.233 0.150 32.159 1.00 52.69 220 PHE A C 1
ATOM 1659 O O . PHE A 1 220 ? -39.686 1.196 31.684 1.00 52.69 220 PHE A O 1
ATOM 1666 N N . PRO A 1 221 ? -39.202 -0.076 33.485 1.00 59.66 221 PRO A N 1
ATOM 1667 C CA . PRO A 1 221 ? -39.623 0.921 34.457 1.00 59.66 221 PRO A CA 1
ATOM 1668 C C . PRO A 1 221 ? -38.698 2.139 34.394 1.00 59.66 221 PRO A C 1
ATOM 1670 O O . PRO A 1 221 ? -37.472 2.025 34.450 1.00 59.66 221 PRO A O 1
ATOM 1673 N N . THR A 1 222 ? -39.305 3.315 34.273 1.00 60.44 222 THR A N 1
ATOM 1674 C CA . THR A 1 222 ? -38.633 4.612 34.305 1.00 60.44 222 THR A CA 1
ATOM 1675 C C . THR A 1 222 ? -37.871 4.764 35.629 1.00 60.44 222 THR A C 1
ATOM 1677 O O . THR A 1 222 ? -38.481 4.615 36.691 1.00 60.44 222 THR A O 1
ATOM 1680 N N . PRO A 1 223 ? -36.561 5.068 35.624 1.00 52.03 223 PRO A N 1
ATOM 1681 C CA . PRO A 1 223 ? -35.837 5.319 36.859 1.00 52.03 223 PRO A CA 1
ATOM 1682 C C . PRO A 1 223 ? -36.335 6.623 37.493 1.00 52.03 223 PRO A C 1
ATOM 1684 O O . PRO A 1 223 ? -36.245 7.702 36.909 1.00 52.03 223 PRO A O 1
ATOM 1687 N N . SER A 1 224 ? -36.878 6.504 38.705 1.00 64.31 224 SER A N 1
ATOM 1688 C CA . SER A 1 224 ? -37.301 7.625 39.541 1.00 64.31 224 SER A CA 1
ATOM 1689 C C . SER A 1 224 ? -36.077 8.435 39.973 1.00 64.31 224 SER A C 1
ATOM 1691 O O . SER A 1 224 ? -35.352 8.050 40.890 1.00 64.31 224 SER A O 1
ATOM 1693 N N . HIS A 1 225 ? -35.844 9.568 39.312 1.00 58.47 225 HIS A N 1
ATOM 1694 C CA . HIS A 1 225 ? -34.871 10.573 39.733 1.00 58.47 225 HIS A CA 1
ATOM 1695 C C . HIS A 1 225 ? -35.294 11.177 41.082 1.00 58.47 225 HIS A C 1
ATOM 1697 O O . HIS A 1 225 ? -36.159 12.048 41.139 1.00 58.47 225 HIS A O 1
ATOM 1703 N N . GLN A 1 226 ? -34.670 10.738 42.177 1.00 65.12 226 GLN A N 1
ATOM 1704 C CA . GLN A 1 226 ? -34.690 11.481 43.438 1.00 65.12 226 GLN A CA 1
ATOM 1705 C C . GLN A 1 226 ? -33.621 12.588 43.380 1.00 65.12 226 GLN A C 1
ATOM 1707 O O . GLN A 1 226 ? -32.447 12.282 43.153 1.00 65.12 226 GLN A O 1
ATOM 1712 N N . PRO A 1 227 ? -33.983 13.870 43.559 1.00 63.22 227 PRO A N 1
ATOM 1713 C CA . PRO A 1 227 ? -33.007 14.950 43.610 1.00 63.22 227 PRO A CA 1
ATOM 1714 C C . PRO A 1 227 ? -32.161 14.874 44.896 1.00 63.22 227 PRO A C 1
ATOM 1716 O O . PRO A 1 227 ? -32.669 14.491 45.954 1.00 63.22 227 PRO A O 1
ATOM 1719 N N . PRO A 1 228 ? -30.872 15.255 44.836 1.00 62.78 228 PRO A N 1
ATOM 1720 C CA . PRO A 1 228 ? -29.971 15.197 45.980 1.00 62.78 228 PRO A CA 1
ATOM 1721 C C . PRO A 1 228 ? -30.384 16.200 47.065 1.00 62.78 228 PRO A C 1
ATOM 1723 O O . PRO A 1 228 ? -30.544 17.396 46.812 1.00 62.78 228 PRO A O 1
ATOM 1726 N N . GLN A 1 229 ? -30.517 15.714 48.300 1.00 65.50 229 GLN A N 1
ATOM 1727 C CA . GLN A 1 229 ? -30.747 16.563 49.465 1.00 65.50 229 GLN A CA 1
ATOM 1728 C C . GLN A 1 229 ? -29.490 17.383 49.790 1.00 65.50 229 GLN A C 1
ATOM 1730 O O . GLN A 1 229 ? -28.430 16.842 50.109 1.00 65.50 229 GLN A O 1
ATOM 1735 N N . LYS A 1 230 ? -29.622 18.714 49.735 1.00 57.44 230 LYS A N 1
ATOM 1736 C CA . LYS A 1 230 ? -28.627 19.676 50.226 1.00 57.44 230 LYS A CA 1
ATOM 1737 C C . LYS A 1 230 ? -28.494 19.546 51.749 1.00 57.44 230 LYS A C 1
ATOM 1739 O O . LYS A 1 230 ? -29.341 20.046 52.484 1.00 57.44 230 LYS A O 1
ATOM 1744 N N . LYS A 1 231 ? -27.410 18.937 52.235 1.00 60.66 231 LYS A N 1
ATOM 1745 C CA . LYS A 1 231 ? -26.980 19.091 53.634 1.00 60.66 231 LYS A CA 1
ATOM 1746 C C . LYS A 1 231 ? -26.302 20.452 53.798 1.00 60.66 231 LYS A C 1
ATOM 1748 O O . LYS A 1 231 ? -25.143 20.624 53.435 1.00 60.66 231 LYS A O 1
ATOM 1753 N N . GLY A 1 232 ? -27.052 21.421 54.318 1.00 55.75 232 GLY A N 1
ATOM 1754 C CA . GLY A 1 232 ? -26.505 22.666 54.845 1.00 55.75 232 GLY A CA 1
ATOM 1755 C C . GLY A 1 232 ? -25.867 22.418 56.211 1.00 55.75 232 GLY A C 1
ATOM 1756 O O . GLY A 1 232 ? -26.552 22.018 57.145 1.00 55.75 232 GLY A O 1
ATOM 1757 N N . GLY A 1 233 ? -24.561 22.652 56.316 1.00 59.19 233 GLY A N 1
ATOM 1758 C CA . GLY A 1 233 ? -23.815 22.661 57.572 1.00 59.19 233 GLY A CA 1
ATOM 1759 C C . GLY A 1 233 ? -22.942 23.907 57.621 1.00 59.19 233 GLY A C 1
ATOM 1760 O O . GLY A 1 233 ? -21.813 23.893 57.145 1.00 59.19 233 GLY A O 1
ATOM 1761 N N . LEU A 1 234 ? -23.500 25.000 58.142 1.00 56.47 234 LEU A N 1
ATOM 1762 C CA . LEU A 1 234 ? -22.803 26.259 58.383 1.00 56.47 234 LEU A CA 1
ATOM 1763 C C . LEU A 1 234 ? -22.122 26.161 59.758 1.00 56.47 234 LEU A C 1
ATOM 1765 O O . LEU A 1 234 ? -22.775 26.349 60.782 1.00 56.47 234 LEU A O 1
ATOM 1769 N N . MET A 1 235 ? -20.829 25.832 59.804 1.00 62.91 235 MET A N 1
ATOM 1770 C CA . MET A 1 235 ? -20.047 25.948 61.039 1.00 62.91 235 MET A CA 1
ATOM 1771 C C . MET A 1 235 ? -19.474 27.362 61.153 1.00 62.91 235 MET A C 1
ATOM 1773 O O . MET A 1 235 ? -18.645 27.781 60.349 1.00 62.91 235 MET A O 1
ATOM 1777 N N . ARG A 1 236 ? -19.961 28.105 62.153 1.00 58.06 236 ARG A N 1
ATOM 1778 C CA . ARG A 1 236 ? -19.388 29.375 62.612 1.00 58.06 236 ARG A CA 1
ATOM 1779 C C . ARG A 1 236 ? -18.097 29.092 63.384 1.00 58.06 236 ARG A C 1
ATOM 1781 O O . ARG A 1 236 ? -18.115 28.313 64.331 1.00 58.06 236 ARG A O 1
ATOM 1788 N N . ALA A 1 237 ? -17.016 29.769 63.011 1.00 62.16 237 ALA A N 1
ATOM 1789 C CA . ALA A 1 237 ? -15.809 29.871 63.821 1.00 62.16 237 ALA A CA 1
ATOM 1790 C C . ALA A 1 237 ? -16.039 30.867 64.973 1.00 62.16 237 ALA A C 1
ATOM 1792 O O . ALA A 1 237 ? -16.531 31.974 64.747 1.00 62.16 237 ALA A O 1
ATOM 1793 N N . GLN A 1 238 ? -15.698 30.465 66.199 1.00 61.12 238 GLN A N 1
ATOM 1794 C CA . GLN A 1 238 ? -15.527 31.374 67.333 1.00 61.12 238 GLN A CA 1
ATOM 1795 C C . GLN A 1 238 ? -14.133 32.021 67.272 1.00 61.12 238 GLN A C 1
ATOM 1797 O O . GLN A 1 238 ? -13.172 31.334 66.919 1.00 61.12 238 GLN A O 1
ATOM 1802 N N . PRO A 1 239 ? -13.994 33.306 67.635 1.00 71.19 239 PRO A N 1
ATOM 1803 C CA . PRO A 1 239 ? -12.697 33.914 67.893 1.00 71.19 239 PRO A CA 1
ATOM 1804 C C . PRO A 1 239 ? -12.217 33.566 69.312 1.00 71.19 239 PRO A C 1
ATOM 1806 O O . PRO A 1 239 ? -12.997 33.613 70.263 1.00 71.19 239 PRO A O 1
ATOM 1809 N N . ASN A 1 240 ? -10.937 33.210 69.435 1.00 62.16 240 ASN A N 1
ATOM 1810 C CA . ASN A 1 240 ? -10.249 33.050 70.719 1.00 62.16 240 ASN A CA 1
ATOM 1811 C C . ASN A 1 240 ? -9.741 34.417 71.229 1.00 62.16 240 ASN A C 1
ATOM 1813 O O . ASN A 1 240 ? -9.436 35.270 70.389 1.00 62.16 240 ASN A O 1
ATOM 1817 N N . PRO A 1 241 ? -9.667 34.617 72.560 1.00 71.31 241 PRO A N 1
ATOM 1818 C CA . PRO A 1 241 ? -9.172 35.839 73.198 1.00 71.31 241 PRO A CA 1
ATOM 1819 C C . PRO A 1 241 ? -7.652 36.016 73.092 1.00 71.31 241 PRO A C 1
ATOM 1821 O O . PRO A 1 241 ? -6.934 34.996 72.966 1.00 71.31 241 PRO A O 1
#